Protein AF-A0A8S3Y2M1-F1 (afdb_monomer)

Mean predicted aligned error: 20.88 Å

Solvent-accessible surface area (backbone atoms only — not comparable to full-atom values): 12414 Å² total; per-residue (Å²): 59,67,72,63,57,55,67,73,61,76,77,69,96,79,71,57,69,69,57,52,54,49,51,52,51,50,50,48,56,50,46,67,75,54,52,63,40,77,78,38,65,68,56,39,49,53,36,64,72,34,82,91,35,64,63,46,62,40,96,43,74,65,60,37,53,51,53,52,50,54,51,49,50,65,44,49,78,73,51,53,72,66,58,52,36,52,54,28,49,76,70,73,43,83,71,76,74,56,70,67,56,49,37,54,50,57,43,50,54,53,52,54,54,49,66,72,71,50,88,68,71,83,71,72,73,71,70,87,69,74,60,75,89,74,64,69,62,89,61,73,81,54,82,71,76,85,84,46,73,66,59,54,49,54,50,30,68,74,68,76,49,60,74,77,50,51,58,53,55,62,74,63,59,36,72,74,45,74,49,74,50,78,57,98,93,45,77,47,78,52,70,46,66,68,82,79,82,86,124

InterPro domains:
  IPR003034 SAP domain [PF02037] (78-105)
  IPR003034 SAP domain [PS50800] (76-110)
  IPR003034 SAP domain [SM00513] (76-110)

pLDDT: mean 71.34, std 11.84, range [40.84, 91.38]

Radius of gyration: 30.58 Å; Cα contacts (8 Å, |Δi|>4): 106; chains: 1; bounding box: 77×57×64 Å

Secondary structure (DSSP, 8-state):
-HHHHHHHHTT-TT--HHHHHHHHHHHHHHHHHTTTGGGSHHHHHHHHHSTTTTTTTSSSHHHHHHHHHHHHHHHHHHS-HHHHHHHHHHTT----S-HHHHHHHHHHHHHHHHHHH-----------PPPGGG---TTTT-------HHHHHHHHHHHT--HHHHHHHHHTT-EEEEEEEEETTEEEEEEEEPPP---

Sequence (199 aa):
MVKHVNKHINEDTGLPAQIVLLLDTLKQQCSDRFQNIESNPLYAEATILDPRFKGFAFHSQEIFNIAVTTLRQWMYCTWKLKELKDDLKKRGAKITGKKADLVERSESYVLCLYNQQSPLASQSQAIDVPAVELYQDVNSSTILPKITKKHIQSYFDRFNRNISDAVKLYESRYLLILRSTTFAQETYLKGRFSPVNKG

Structure (mmCIF, N/CA/C/O backbone):
data_AF-A0A8S3Y2M1-F1
#
_entry.id   AF-A0A8S3Y2M1-F1
#
loop_
_atom_site.group_PDB
_atom_site.id
_atom_site.type_symbol
_atom_site.label_atom_id
_atom_site.label_alt_id
_atom_site.label_comp_id
_atom_site.label_asym_id
_atom_site.label_entity_id
_atom_site.label_seq_id
_atom_site.pdbx_PDB_ins_code
_atom_site.Cartn_x
_atom_site.Cartn_y
_atom_site.Cartn_z
_atom_site.occupancy
_atom_site.B_iso_or_equiv
_atom_site.auth_seq_id
_atom_site.auth_comp_id
_atom_site.auth_asym_id
_atom_site.auth_atom_id
_atom_site.pdbx_PDB_model_num
ATOM 1 N N . MET A 1 1 ? 16.196 -9.229 -17.091 1.00 53.03 1 MET A N 1
ATOM 2 C CA . MET A 1 1 ? 16.499 -10.462 -17.863 1.00 53.03 1 MET A CA 1
ATOM 3 C C . MET A 1 1 ? 17.598 -10.194 -18.891 1.00 53.03 1 MET A C 1
ATOM 5 O O . MET A 1 1 ? 18.596 -10.904 -18.925 1.00 53.03 1 MET A O 1
ATOM 9 N N . VAL A 1 2 ? 17.488 -9.079 -19.620 1.00 52.47 2 VAL A N 1
ATOM 10 C CA . VAL A 1 2 ? 18.464 -8.567 -20.602 1.00 52.47 2 VAL A CA 1
ATOM 11 C C . VAL A 1 2 ? 19.912 -8.479 -20.077 1.00 52.47 2 VAL A C 1
ATOM 13 O O . VAL A 1 2 ? 20.833 -8.907 -20.764 1.00 52.47 2 VAL A O 1
ATOM 16 N N . LYS A 1 3 ? 20.138 -8.019 -18.833 1.00 56.78 3 LYS A N 1
ATOM 17 C CA . LYS A 1 3 ? 21.490 -7.958 -18.226 1.00 56.78 3 LYS A CA 1
ATOM 18 C C . LYS A 1 3 ? 22.191 -9.321 -18.130 1.00 56.78 3 LYS A C 1
ATOM 20 O O . LYS A 1 3 ? 23.394 -9.393 -18.344 1.00 56.78 3 LYS A O 1
ATOM 25 N N . HIS A 1 4 ? 21.454 -10.385 -17.805 1.00 55.94 4 HIS A N 1
ATOM 26 C CA . HIS A 1 4 ? 22.025 -11.733 -17.693 1.00 55.94 4 HIS A CA 1
ATOM 27 C C . HIS A 1 4 ? 22.208 -12.389 -19.064 1.00 55.94 4 HIS A C 1
ATOM 29 O O . HIS A 1 4 ? 23.210 -13.058 -19.283 1.00 55.94 4 HIS A O 1
ATOM 35 N N . VAL A 1 5 ? 21.293 -12.131 -20.002 1.00 57.69 5 VAL A N 1
ATOM 36 C CA . VAL A 1 5 ? 21.407 -12.587 -21.396 1.00 57.69 5 VAL A CA 1
ATOM 37 C C . VAL A 1 5 ? 22.656 -11.998 -22.061 1.00 57.69 5 VAL A C 1
ATOM 39 O O . VAL A 1 5 ? 23.442 -12.727 -22.652 1.00 57.69 5 VAL A O 1
ATOM 42 N N . ASN A 1 6 ? 22.914 -10.701 -21.882 1.00 59.50 6 ASN A N 1
ATOM 43 C CA . ASN A 1 6 ? 24.092 -10.053 -22.464 1.00 59.50 6 ASN A CA 1
ATOM 44 C C . ASN A 1 6 ? 25.417 -10.492 -21.819 1.00 59.50 6 ASN A C 1
ATOM 46 O O . ASN A 1 6 ? 26.450 -10.453 -22.479 1.00 59.50 6 ASN A O 1
ATOM 50 N N . LYS A 1 7 ? 25.401 -10.942 -20.556 1.00 62.31 7 LYS A N 1
ATOM 51 C CA . LYS A 1 7 ? 26.604 -11.421 -19.857 1.00 62.31 7 LYS A CA 1
ATOM 52 C C . LYS A 1 7 ? 27.178 -12.703 -20.475 1.00 62.31 7 LYS A C 1
ATOM 54 O O . LYS A 1 7 ? 28.387 -12.862 -20.470 1.00 62.31 7 LYS A O 1
ATOM 59 N N . HIS A 1 8 ? 26.330 -13.582 -21.011 1.00 55.28 8 HIS A N 1
ATOM 60 C CA . HIS A 1 8 ? 26.737 -14.895 -21.534 1.00 55.28 8 HIS A CA 1
ATOM 61 C C . HIS A 1 8 ? 26.891 -14.958 -23.061 1.00 55.28 8 HIS A C 1
ATOM 63 O O . HIS A 1 8 ? 27.283 -15.994 -23.580 1.00 55.28 8 HIS A O 1
ATOM 69 N N . ILE A 1 9 ? 26.566 -13.887 -23.792 1.00 56.97 9 ILE A N 1
ATOM 70 C CA . ILE A 1 9 ? 26.613 -13.875 -25.268 1.00 56.97 9 ILE A CA 1
ATOM 71 C C . ILE A 1 9 ? 27.862 -13.154 -25.801 1.00 56.97 9 ILE A C 1
ATOM 73 O O . ILE A 1 9 ? 28.267 -13.375 -26.936 1.00 56.97 9 ILE A 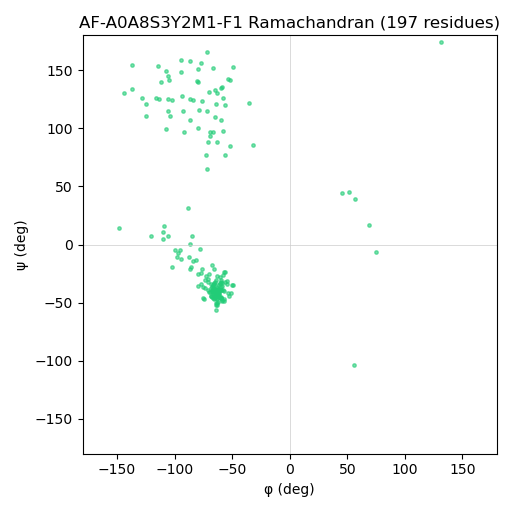O 1
ATOM 77 N N . ASN A 1 10 ? 28.509 -12.317 -24.988 1.00 56.03 10 ASN A N 1
ATOM 78 C CA . ASN A 1 10 ? 29.652 -11.509 -25.423 1.00 56.03 10 ASN A CA 1
ATOM 79 C C . ASN A 1 10 ? 31.008 -12.244 -25.355 1.00 56.03 10 ASN A C 1
ATOM 81 O O . ASN A 1 10 ? 32.039 -11.605 -25.543 1.00 56.03 10 ASN A O 1
ATOM 85 N N . GLU A 1 11 ? 31.025 -13.551 -25.073 1.00 57.25 11 GLU A N 1
ATOM 86 C CA . GLU A 1 11 ? 32.262 -14.337 -24.924 1.00 57.25 11 GLU A CA 1
ATOM 87 C C . GLU A 1 11 ? 32.710 -15.057 -26.218 1.00 57.25 11 GLU A C 1
ATOM 89 O O . GLU A 1 11 ? 33.866 -15.461 -26.297 1.00 57.25 11 GLU A O 1
ATOM 94 N N . ASP A 1 12 ? 31.878 -15.144 -27.268 1.00 57.34 12 ASP A N 1
ATOM 95 C CA . ASP A 1 12 ? 32.191 -15.936 -28.473 1.00 57.34 12 ASP A CA 1
ATOM 96 C C . ASP A 1 12 ? 32.546 -15.085 -29.708 1.00 57.34 12 ASP A C 1
ATOM 98 O O . ASP A 1 12 ? 31.688 -14.621 -30.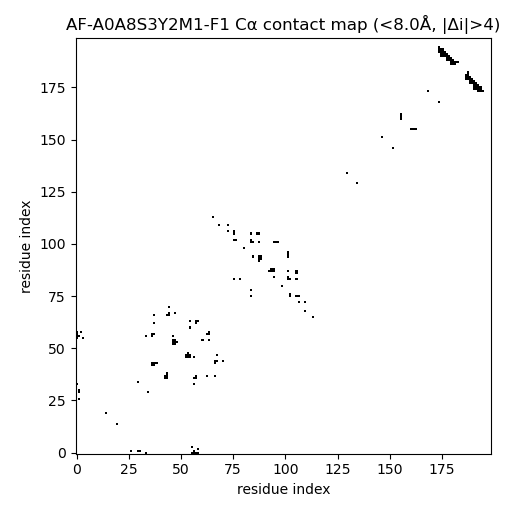462 1.00 57.34 12 ASP A O 1
ATOM 102 N N . THR A 1 13 ? 33.844 -14.937 -29.977 1.00 60.78 13 THR A N 1
ATOM 103 C CA . THR A 1 13 ? 34.416 -14.221 -31.137 1.00 60.78 13 THR A CA 1
ATOM 104 C C . THR A 1 13 ? 34.601 -15.092 -32.395 1.00 60.78 13 THR A C 1
ATOM 106 O O . THR A 1 13 ? 35.496 -14.839 -33.199 1.00 60.78 13 THR A O 1
ATOM 109 N N . GLY A 1 14 ? 33.749 -16.104 -32.618 1.00 69.56 14 GLY A N 1
ATOM 110 C CA . GLY A 1 14 ? 33.901 -17.045 -33.747 1.00 69.56 14 GLY A CA 1
ATOM 111 C C . GLY A 1 14 ? 32.615 -17.622 -34.351 1.00 69.56 14 GLY A C 1
ATOM 112 O O . GLY A 1 14 ? 32.678 -18.610 -35.081 1.00 69.56 14 GLY A O 1
ATOM 113 N N . LEU A 1 15 ? 31.445 -17.055 -34.046 1.00 73.81 15 LEU A N 1
ATOM 114 C CA . LEU A 1 15 ? 30.161 -17.622 -34.473 1.00 73.81 15 LEU A CA 1
ATOM 115 C C . LEU A 1 15 ? 29.822 -17.295 -35.946 1.00 73.81 15 LEU A C 1
ATOM 117 O O . LEU A 1 15 ? 30.005 -16.159 -36.387 1.00 73.81 15 LEU A O 1
ATOM 121 N N . PRO A 1 16 ? 29.268 -18.257 -36.711 1.00 84.12 16 PRO A N 1
ATOM 122 C CA . PRO A 1 16 ? 28.740 -18.029 -38.057 1.00 84.12 16 PRO A CA 1
ATOM 123 C C . PRO A 1 16 ? 27.720 -16.883 -38.119 1.00 84.12 16 PRO A C 1
ATOM 125 O O . PRO A 1 16 ? 26.856 -16.763 -37.248 1.00 84.12 16 PRO A O 1
ATOM 128 N N . ALA A 1 17 ? 27.747 -16.094 -39.199 1.00 78.88 17 ALA A N 1
ATOM 129 C CA . ALA A 1 17 ? 26.905 -14.901 -39.367 1.00 78.88 17 ALA A CA 1
ATOM 130 C C . ALA A 1 17 ? 25.396 -15.167 -39.194 1.00 78.88 17 ALA A C 1
ATOM 132 O O . ALA A 1 17 ? 24.673 -14.333 -38.655 1.00 78.88 17 ALA A O 1
ATOM 133 N N . GLN A 1 18 ? 24.915 -16.346 -39.599 1.00 82.81 18 GLN A N 1
ATOM 134 C CA . GLN A 1 18 ? 23.511 -16.737 -39.426 1.00 82.81 18 GLN A CA 1
ATOM 135 C C . GLN A 1 18 ? 23.131 -16.920 -37.950 1.00 82.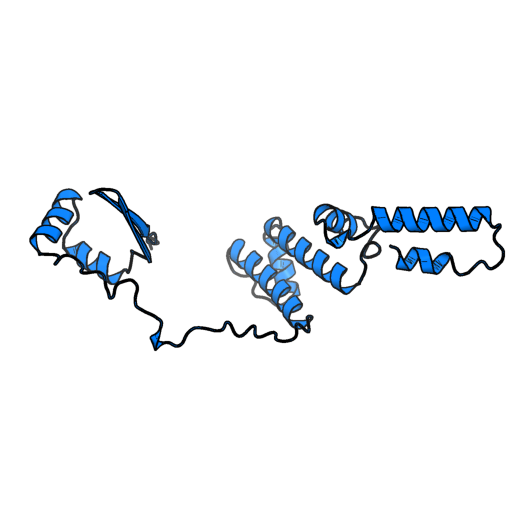81 18 GLN A C 1
ATOM 137 O O . GLN A 1 18 ? 22.015 -16.591 -37.559 1.00 82.81 18 GLN A O 1
ATOM 142 N N . ILE A 1 19 ? 24.057 -17.417 -37.125 1.00 80.00 19 ILE A N 1
ATOM 143 C CA . ILE A 1 19 ? 23.834 -17.606 -35.688 1.00 80.00 19 ILE A CA 1
ATOM 144 C C . ILE A 1 19 ? 23.857 -16.256 -34.973 1.00 80.00 19 ILE A C 1
ATOM 146 O O . ILE A 1 19 ? 23.025 -16.022 -34.102 1.00 80.00 19 ILE A O 1
ATOM 150 N N . VAL A 1 20 ? 24.732 -15.337 -35.387 1.00 80.38 20 VAL A N 1
ATOM 151 C CA . VAL A 1 20 ? 24.730 -13.955 -34.877 1.00 80.38 20 VAL A CA 1
ATOM 152 C C . VAL A 1 20 ? 23.390 -13.275 -35.172 1.00 80.38 20 VAL A C 1
ATOM 154 O O . VAL A 1 20 ? 22.765 -12.724 -34.269 1.00 80.38 20 VAL A O 1
ATOM 157 N N . LEU A 1 21 ? 22.888 -13.406 -36.403 1.00 85.81 21 LEU A N 1
ATOM 158 C CA . LEU A 1 21 ? 21.611 -12.820 -36.814 1.00 85.81 21 LEU A CA 1
ATOM 159 C C . LEU A 1 21 ? 20.414 -13.433 -36.062 1.00 85.81 21 LEU A C 1
ATOM 161 O O . LEU A 1 21 ? 19.484 -12.724 -35.668 1.00 85.81 21 LEU A O 1
ATOM 165 N N . LEU A 1 22 ? 20.452 -14.746 -35.812 1.00 84.88 22 LEU A N 1
ATOM 166 C CA . LEU A 1 22 ? 19.470 -15.440 -34.978 1.00 84.88 22 LEU A CA 1
ATOM 167 C C . LEU A 1 22 ? 19.505 -14.932 -33.530 1.00 84.88 22 LEU A C 1
ATOM 169 O O . LEU A 1 22 ? 18.454 -14.648 -32.958 1.00 84.88 22 LEU A O 1
ATOM 173 N N . LEU A 1 23 ? 20.697 -14.796 -32.944 1.00 82.94 23 LEU A N 1
ATOM 174 C CA . LEU A 1 23 ? 20.874 -14.293 -31.581 1.00 82.94 23 LEU A CA 1
ATOM 175 C C . LEU A 1 23 ? 20.362 -12.860 -31.442 1.00 82.94 23 LEU A C 1
ATOM 177 O O . LEU A 1 23 ? 19.686 -12.556 -30.461 1.00 82.94 23 LEU A O 1
ATOM 181 N N . ASP A 1 24 ? 20.621 -11.999 -32.421 1.00 83.88 24 ASP A N 1
ATOM 182 C CA . ASP A 1 24 ? 20.130 -10.621 -32.406 1.00 83.88 24 ASP A CA 1
ATOM 183 C C . ASP A 1 24 ? 18.606 -10.553 -32.542 1.00 83.88 24 ASP A C 1
ATOM 185 O O . ASP A 1 24 ? 17.950 -9.819 -31.798 1.00 83.88 24 ASP A O 1
ATOM 189 N N . THR A 1 25 ? 18.020 -11.398 -33.394 1.00 87.50 25 THR A N 1
ATOM 190 C CA . THR A 1 25 ? 16.558 -11.519 -33.512 1.00 87.50 25 THR A CA 1
ATOM 191 C C . THR A 1 25 ? 15.935 -11.982 -32.193 1.00 87.50 25 THR A C 1
ATOM 193 O O . THR A 1 25 ? 14.947 -11.412 -31.729 1.00 87.50 25 THR A O 1
ATOM 196 N N . LEU A 1 26 ? 16.531 -12.981 -31.537 1.00 83.50 26 LEU A N 1
ATOM 197 C CA . LEU A 1 26 ? 16.059 -13.485 -30.247 1.00 83.50 26 LEU A CA 1
ATOM 198 C C . LEU A 1 26 ? 16.229 -12.457 -29.123 1.00 83.50 26 LEU A C 1
ATOM 200 O O . LEU A 1 26 ? 15.355 -12.354 -28.262 1.00 83.50 26 LEU A O 1
ATOM 204 N N . LYS A 1 27 ? 17.313 -11.671 -29.132 1.00 79.06 27 LYS A N 1
ATOM 205 C CA . LYS A 1 27 ? 17.517 -10.563 -28.186 1.00 79.06 27 LYS A CA 1
ATOM 206 C C . LYS A 1 27 ? 16.440 -9.500 -28.343 1.00 79.06 27 LYS A C 1
ATOM 208 O O . LYS A 1 27 ? 15.911 -9.049 -27.325 1.00 79.06 27 LYS A O 1
ATOM 213 N N . GLN A 1 28 ? 16.106 -9.120 -29.577 1.00 82.81 28 GLN A N 1
ATOM 214 C CA . GLN A 1 28 ? 15.017 -8.178 -29.826 1.00 82.81 28 GLN A CA 1
ATOM 215 C C . GLN A 1 28 ? 13.681 -8.746 -29.356 1.00 82.81 28 GLN A C 1
ATOM 217 O O . GLN A 1 28 ? 13.043 -8.139 -28.506 1.00 82.81 28 GLN A O 1
ATOM 222 N N . GLN A 1 29 ? 13.319 -9.963 -29.768 1.00 84.44 29 GLN A N 1
ATOM 223 C CA . GLN A 1 29 ? 12.056 -10.580 -29.351 1.00 84.44 29 GLN A CA 1
ATOM 224 C C . GLN A 1 29 ? 11.941 -10.745 -27.829 1.00 84.44 29 GLN A C 1
ATOM 226 O O . GLN A 1 29 ? 10.873 -10.523 -27.259 1.00 84.44 29 GLN A O 1
ATOM 231 N N . CYS A 1 30 ? 13.030 -11.114 -27.148 1.00 75.69 30 CYS A N 1
ATOM 232 C CA . CYS A 1 30 ? 13.059 -11.148 -25.687 1.00 75.69 30 CYS A CA 1
ATOM 233 C C . CYS A 1 30 ? 12.907 -9.750 -25.084 1.00 75.69 30 CYS A C 1
ATOM 235 O O . CYS A 1 30 ? 12.207 -9.598 -24.088 1.00 75.69 30 CYS A O 1
ATOM 237 N N . SER A 1 31 ? 13.556 -8.738 -25.658 1.00 75.69 31 SER A N 1
ATOM 238 C CA . SER A 1 31 ? 13.495 -7.374 -25.130 1.00 75.69 31 SER A CA 1
ATOM 239 C C . SER A 1 31 ? 12.113 -6.765 -25.314 1.00 75.69 31 SER A C 1
ATOM 241 O O . SER A 1 31 ? 11.614 -6.179 -24.366 1.00 75.69 31 SER A O 1
ATOM 243 N N . ASP A 1 32 ? 11.470 -6.980 -26.461 1.00 79.75 32 ASP A N 1
ATOM 244 C CA . ASP A 1 32 ? 10.126 -6.478 -26.756 1.00 79.75 32 ASP A CA 1
ATOM 245 C C . ASP A 1 32 ? 9.071 -7.166 -25.884 1.00 79.75 32 ASP A C 1
ATOM 247 O O . ASP A 1 32 ? 8.199 -6.526 -25.301 1.00 79.75 32 ASP A O 1
ATOM 251 N N . ARG A 1 33 ? 9.160 -8.496 -25.746 1.00 74.00 33 ARG A N 1
ATOM 252 C CA . ARG A 1 33 ? 8.162 -9.286 -25.010 1.00 74.00 33 ARG A CA 1
ATOM 253 C C . ARG A 1 33 ? 8.260 -9.116 -23.496 1.00 74.00 33 ARG A C 1
ATOM 255 O O . ARG A 1 33 ? 7.253 -9.237 -22.803 1.00 74.00 33 ARG A O 1
ATOM 262 N N . PHE A 1 34 ? 9.463 -8.871 -22.988 1.00 70.81 34 PHE A N 1
ATOM 263 C CA . PHE A 1 34 ? 9.735 -8.683 -21.563 1.00 70.81 34 PHE A CA 1
ATOM 264 C C . PHE A 1 34 ? 10.085 -7.230 -21.220 1.00 70.81 34 PHE A C 1
ATOM 266 O O . PHE A 1 34 ? 10.601 -6.958 -20.131 1.00 70.81 34 PHE A O 1
ATOM 273 N N . GLN A 1 35 ? 9.794 -6.291 -22.123 1.00 71.62 35 GLN A N 1
ATOM 274 C CA . GLN A 1 35 ? 9.938 -4.874 -21.840 1.00 71.62 35 GLN A CA 1
ATOM 275 C C . GLN A 1 35 ? 8.944 -4.494 -20.747 1.00 71.62 35 GLN A C 1
ATOM 277 O O . GLN A 1 35 ? 7.765 -4.837 -20.817 1.00 71.62 35 GLN A O 1
ATOM 282 N N . ASN A 1 36 ? 9.413 -3.766 -19.736 1.00 72.56 36 ASN A N 1
ATOM 283 C CA . ASN A 1 36 ? 8.545 -3.178 -18.716 1.00 72.56 36 ASN A CA 1
ATOM 284 C C . ASN A 1 36 ? 7.652 -4.192 -17.967 1.00 72.56 36 ASN A C 1
ATOM 286 O O . ASN A 1 36 ? 6.513 -3.875 -17.628 1.00 72.56 36 ASN A O 1
ATOM 290 N N . ILE A 1 37 ? 8.166 -5.389 -17.643 1.00 74.19 37 ILE A N 1
ATOM 291 C CA . ILE A 1 37 ? 7.472 -6.348 -16.748 1.00 74.19 37 ILE A CA 1
ATOM 292 C C . ILE A 1 37 ? 7.003 -5.661 -15.454 1.00 74.19 37 ILE A C 1
ATOM 294 O O . ILE A 1 37 ? 5.936 -5.963 -14.934 1.00 74.19 37 ILE A O 1
ATOM 298 N N . GLU A 1 38 ? 7.790 -4.701 -14.976 1.00 72.94 38 GLU A N 1
ATOM 299 C CA . GLU A 1 38 ? 7.538 -3.884 -13.787 1.00 72.94 38 GLU A CA 1
ATOM 300 C C . GLU A 1 38 ? 6.282 -3.009 -13.902 1.00 72.94 38 GLU A C 1
ATOM 302 O O . GLU A 1 38 ? 5.662 -2.695 -12.891 1.00 72.94 38 GLU A O 1
ATOM 307 N N . SER A 1 39 ? 5.880 -2.629 -15.119 1.00 77.44 39 SER A N 1
ATOM 308 C CA . SER A 1 39 ? 4.677 -1.827 -15.355 1.00 77.44 39 SER A CA 1
ATOM 309 C C . SER A 1 39 ? 3.391 -2.640 -15.234 1.00 77.44 39 SER A C 1
ATOM 311 O O . SER A 1 39 ? 2.327 -2.059 -15.026 1.00 77.44 39 SER A O 1
ATOM 313 N N . ASN A 1 40 ? 3.46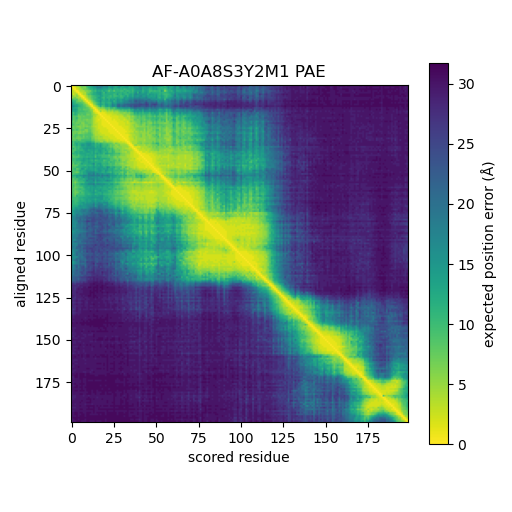4 -3.968 -15.364 1.00 80.69 40 ASN A N 1
ATOM 314 C CA . ASN A 1 40 ? 2.309 -4.836 -15.191 1.00 80.69 40 ASN A CA 1
ATOM 315 C C . ASN A 1 40 ? 2.379 -5.543 -13.825 1.00 80.69 40 ASN A C 1
ATOM 317 O O . ASN A 1 40 ? 3.203 -6.446 -13.649 1.00 80.69 40 ASN A O 1
ATOM 321 N N . PRO A 1 41 ? 1.490 -5.197 -12.876 1.00 74.19 41 PRO A N 1
ATOM 322 C CA . PRO A 1 41 ? 1.542 -5.736 -11.521 1.00 74.19 41 PRO A CA 1
ATOM 323 C C . PRO A 1 41 ? 1.420 -7.265 -11.484 1.00 74.19 41 PRO A C 1
ATOM 325 O O . PRO A 1 41 ? 2.143 -7.903 -10.730 1.00 74.19 41 PRO A O 1
ATOM 328 N N . LEU A 1 42 ? 0.612 -7.879 -12.358 1.00 75.81 42 LEU A N 1
ATOM 329 C CA . LEU A 1 42 ? 0.449 -9.338 -12.393 1.00 75.81 42 LEU A CA 1
ATOM 330 C C . LEU A 1 42 ? 1.731 -10.058 -12.827 1.00 75.81 42 LEU A C 1
ATOM 332 O O . LEU A 1 42 ? 2.103 -11.076 -12.243 1.00 75.81 42 LEU A O 1
ATOM 336 N N . TYR A 1 43 ? 2.426 -9.538 -13.843 1.00 76.31 43 TYR A N 1
ATOM 337 C CA . TYR A 1 43 ? 3.687 -10.132 -14.290 1.00 76.31 43 TYR A CA 1
ATOM 338 C C . TYR A 1 43 ? 4.810 -9.894 -13.278 1.00 76.31 43 TYR A C 1
ATOM 340 O O . TYR A 1 43 ? 5.591 -10.812 -13.016 1.00 76.31 43 TYR A O 1
ATOM 348 N N . ALA A 1 44 ? 4.873 -8.707 -12.671 1.00 77.12 44 ALA A N 1
ATOM 349 C CA . ALA A 1 44 ? 5.820 -8.410 -11.600 1.00 77.12 44 ALA A CA 1
ATOM 350 C C . ALA A 1 44 ? 5.619 -9.350 -10.398 1.00 77.12 44 ALA A C 1
ATOM 352 O O . ALA A 1 44 ? 6.582 -9.953 -9.921 1.00 77.12 44 ALA A O 1
ATOM 353 N N . GLU A 1 45 ? 4.373 -9.553 -9.964 1.00 74.12 45 GLU A N 1
ATOM 354 C CA . GLU A 1 45 ? 4.021 -10.462 -8.870 1.00 74.12 45 GLU A CA 1
ATOM 355 C C . GLU A 1 45 ? 4.373 -11.917 -9.184 1.00 74.12 45 GLU A C 1
ATOM 357 O O . GLU A 1 45 ? 5.063 -12.568 -8.398 1.00 74.12 45 GLU A O 1
ATOM 362 N N . ALA A 1 46 ? 3.969 -12.420 -10.355 1.00 76.56 46 ALA A N 1
ATOM 363 C CA . ALA A 1 46 ? 4.283 -13.782 -10.782 1.00 76.56 46 ALA A CA 1
ATOM 364 C C . ALA A 1 46 ? 5.801 -14.032 -10.828 1.00 76.56 46 ALA A C 1
ATOM 366 O O . ALA A 1 46 ? 6.276 -15.085 -10.406 1.00 76.56 46 ALA A O 1
ATOM 367 N N . THR A 1 47 ? 6.571 -13.037 -11.275 1.00 79.94 47 THR A N 1
ATOM 368 C CA . THR A 1 47 ? 8.038 -13.106 -11.324 1.00 79.94 47 THR A CA 1
ATOM 369 C C . THR A 1 47 ? 8.663 -13.149 -9.928 1.00 79.94 47 THR A C 1
ATOM 371 O O . THR A 1 47 ? 9.630 -13.875 -9.706 1.00 79.94 47 THR A O 1
ATOM 374 N N . ILE A 1 48 ? 8.140 -12.370 -8.976 1.00 79.38 48 ILE A N 1
ATOM 375 C CA . ILE A 1 48 ? 8.638 -12.346 -7.591 1.00 79.38 48 ILE A CA 1
ATOM 376 C C . ILE A 1 48 ? 8.363 -13.678 -6.886 1.00 79.38 48 ILE A C 1
ATOM 378 O O . ILE A 1 48 ? 9.188 -14.140 -6.093 1.00 79.38 48 ILE A O 1
ATOM 382 N N . LEU A 1 49 ? 7.204 -14.278 -7.160 1.00 73.94 49 LEU A N 1
ATOM 383 C CA . LEU A 1 49 ? 6.752 -15.514 -6.527 1.00 73.94 49 LEU A CA 1
ATOM 384 C C . LEU A 1 49 ? 7.398 -16.769 -7.127 1.00 73.94 49 LEU A C 1
ATOM 386 O O . LEU A 1 49 ? 7.516 -17.771 -6.423 1.00 73.94 49 LEU A O 1
ATOM 390 N N . ASP A 1 50 ? 7.846 -16.727 -8.385 1.00 75.12 50 ASP A N 1
ATOM 391 C CA . ASP A 1 50 ? 8.551 -17.844 -9.015 1.00 75.12 50 ASP A CA 1
ATOM 392 C C . ASP A 1 50 ? 10.029 -17.896 -8.557 1.00 75.12 50 ASP A C 1
ATOM 394 O O . ASP A 1 50 ? 10.823 -17.003 -8.883 1.00 75.12 50 ASP A O 1
ATOM 398 N N . PRO A 1 51 ? 10.460 -18.960 -7.843 1.00 72.94 51 PRO A N 1
ATOM 399 C CA . PRO A 1 51 ? 11.830 -19.090 -7.344 1.00 72.94 51 PRO A CA 1
ATOM 400 C C . PRO A 1 51 ? 12.907 -19.021 -8.432 1.00 72.94 51 PRO A C 1
ATOM 402 O O . PRO A 1 51 ? 14.051 -18.686 -8.122 1.00 72.94 51 PRO A O 1
ATOM 405 N N . ARG A 1 52 ? 12.555 -19.330 -9.688 1.00 67.56 52 ARG A N 1
ATOM 406 C CA . ARG A 1 52 ? 13.474 -19.355 -10.836 1.00 67.56 52 ARG A CA 1
ATOM 407 C C . ARG A 1 52 ? 13.800 -17.960 -11.363 1.00 67.56 52 ARG A C 1
ATOM 409 O O . ARG A 1 52 ? 14.854 -17.777 -11.962 1.00 67.56 52 ARG A O 1
ATOM 416 N N . PHE A 1 53 ? 12.933 -16.975 -11.129 1.00 67.00 53 PHE A N 1
ATOM 417 C CA . PHE A 1 53 ? 13.061 -15.629 -11.699 1.00 67.00 53 PHE A CA 1
ATOM 418 C C . PHE A 1 53 ? 13.414 -14.545 -10.676 1.00 67.00 53 PHE A C 1
ATOM 420 O O . PHE A 1 53 ? 13.520 -13.381 -11.059 1.00 67.00 53 PHE A O 1
ATOM 427 N N . LYS A 1 54 ? 13.659 -14.927 -9.413 1.00 63.06 54 LYS A N 1
ATOM 428 C CA . LYS A 1 54 ? 14.037 -14.103 -8.244 1.00 63.06 54 LYS A CA 1
ATOM 429 C C . LYS A 1 54 ? 14.889 -12.859 -8.576 1.00 63.06 54 LYS A C 1
ATOM 431 O O . LYS A 1 54 ? 16.113 -12.886 -8.524 1.00 63.06 54 LYS A O 1
ATOM 436 N N . GLY A 1 55 ? 14.232 -11.752 -8.922 1.00 63.59 55 GLY A N 1
ATOM 437 C CA . GLY A 1 55 ? 14.877 -10.478 -9.273 1.00 63.59 55 GLY A CA 1
ATOM 438 C C . GLY A 1 55 ? 15.530 -10.419 -10.659 1.00 63.59 55 GLY A C 1
ATOM 439 O O . GLY A 1 55 ? 15.924 -9.344 -11.099 1.00 63.59 55 GLY A O 1
ATOM 440 N N . PHE A 1 56 ? 15.592 -11.527 -11.402 1.00 68.25 56 PHE A N 1
ATOM 441 C CA . PHE A 1 56 ? 16.228 -11.577 -12.718 1.00 68.25 56 PHE A CA 1
ATOM 442 C C . PHE A 1 56 ? 15.430 -10.870 -13.803 1.00 68.25 56 PHE A C 1
ATOM 444 O O . PHE A 1 56 ? 16.032 -10.434 -14.783 1.00 68.25 56 PHE A O 1
ATOM 451 N N . ALA A 1 57 ? 14.105 -10.763 -13.682 1.00 69.94 57 ALA A N 1
ATOM 452 C CA . ALA A 1 57 ? 13.288 -10.114 -14.709 1.00 69.94 57 ALA A CA 1
ATOM 453 C C . ALA A 1 57 ? 13.220 -8.583 -14.572 1.00 69.94 57 ALA A C 1
ATOM 455 O O . ALA A 1 57 ? 12.883 -7.917 -15.543 1.00 69.94 57 ALA A O 1
ATOM 456 N N . PHE A 1 58 ? 13.629 -8.038 -13.426 1.00 75.62 58 PHE A N 1
ATOM 457 C CA . PHE A 1 58 ? 13.628 -6.605 -13.138 1.00 75.62 58 PHE A CA 1
ATOM 458 C C . PHE A 1 58 ? 14.837 -5.900 -13.784 1.00 75.62 58 PHE A C 1
ATOM 460 O O . PHE A 1 58 ? 15.891 -6.508 -14.011 1.00 75.62 58 PHE A O 1
ATOM 467 N N . HIS A 1 59 ? 14.686 -4.618 -14.120 1.00 74.50 59 HIS A N 1
ATOM 468 C CA . HIS A 1 59 ? 15.724 -3.786 -14.740 1.00 74.50 59 HIS A CA 1
ATOM 469 C C . HIS A 1 59 ? 16.767 -3.324 -13.717 1.00 74.50 59 HIS A C 1
ATOM 471 O O . HIS A 1 59 ? 17.968 -3.229 -14.024 1.00 74.50 59 HIS A O 1
ATOM 477 N N . SER A 1 60 ? 16.319 -3.081 -12.484 1.00 78.25 60 SER A N 1
ATOM 478 C CA . SER A 1 60 ? 17.166 -2.709 -11.358 1.00 78.25 60 SER A CA 1
ATOM 479 C C . SER A 1 60 ? 16.773 -3.453 -10.082 1.00 78.25 60 SER A C 1
ATOM 481 O O . SER A 1 60 ? 15.632 -3.876 -9.889 1.00 78.25 60 SER A O 1
ATOM 483 N N . GLN A 1 61 ? 17.753 -3.595 -9.189 1.00 78.44 61 GLN A N 1
ATOM 484 C CA . GLN A 1 61 ? 17.530 -4.170 -7.866 1.00 78.44 61 GLN A CA 1
ATOM 485 C C . GLN A 1 61 ? 16.589 -3.295 -7.023 1.00 78.44 61 GLN A C 1
ATOM 487 O O . GLN A 1 61 ? 15.839 -3.806 -6.196 1.00 78.44 61 GLN A O 1
ATOM 492 N N . GLU A 1 62 ? 16.608 -1.983 -7.254 1.00 78.62 62 GLU A N 1
ATOM 493 C CA . GLU A 1 62 ? 15.727 -1.021 -6.594 1.00 78.62 62 GLU A CA 1
ATOM 494 C C . GLU A 1 62 ? 14.265 -1.281 -6.961 1.00 78.62 62 GLU A C 1
ATOM 496 O O . GLU A 1 62 ? 13.447 -1.468 -6.066 1.00 78.62 62 GLU A O 1
ATOM 501 N N . ILE A 1 63 ? 13.939 -1.404 -8.254 1.00 76.31 63 ILE A N 1
ATOM 502 C CA . ILE A 1 63 ? 12.555 -1.631 -8.697 1.00 76.31 63 ILE A CA 1
ATOM 503 C C . ILE A 1 63 ? 12.047 -3.005 -8.240 1.00 76.31 63 ILE A C 1
ATOM 505 O O . ILE A 1 63 ? 10.891 -3.137 -7.837 1.00 76.31 63 ILE A O 1
ATOM 509 N N . PHE A 1 64 ? 12.922 -4.015 -8.195 1.00 80.88 64 PHE A N 1
ATOM 510 C CA . PHE A 1 64 ? 12.598 -5.301 -7.576 1.00 80.88 64 PHE A CA 1
ATOM 511 C C . PHE A 1 64 ? 12.208 -5.155 -6.101 1.00 80.88 64 PHE A C 1
ATOM 513 O O . PHE A 1 64 ? 11.185 -5.694 -5.679 1.00 80.88 64 PHE A O 1
ATOM 520 N N . ASN A 1 65 ? 12.988 -4.412 -5.311 1.00 79.94 65 ASN A N 1
ATOM 521 C CA . ASN A 1 65 ? 12.688 -4.207 -3.895 1.00 79.94 65 ASN A CA 1
ATOM 522 C C . ASN A 1 65 ? 11.348 -3.479 -3.702 1.00 79.94 65 ASN A C 1
ATOM 524 O O . ASN A 1 65 ? 10.594 -3.852 -2.806 1.00 79.94 65 ASN A O 1
ATOM 528 N N . ILE A 1 66 ? 11.031 -2.507 -4.565 1.00 77.88 66 ILE A N 1
ATOM 529 C CA . ILE A 1 66 ? 9.747 -1.787 -4.562 1.00 77.88 66 ILE A CA 1
ATOM 530 C C . ILE A 1 66 ? 8.589 -2.738 -4.856 1.00 77.88 66 ILE A C 1
ATOM 532 O O . ILE A 1 66 ? 7.621 -2.803 -4.106 1.00 77.88 66 ILE A O 1
ATOM 536 N N . ALA A 1 67 ? 8.689 -3.533 -5.917 1.00 78.19 67 ALA A N 1
ATOM 537 C CA . ALA A 1 67 ? 7.629 -4.471 -6.262 1.00 78.19 67 ALA A CA 1
ATOM 538 C C . ALA A 1 67 ? 7.422 -5.530 -5.158 1.00 78.19 67 ALA A C 1
ATOM 540 O O . ALA A 1 67 ? 6.289 -5.882 -4.831 1.00 78.19 67 ALA A O 1
ATOM 541 N N . VAL A 1 68 ? 8.501 -5.985 -4.506 1.00 79.75 68 VAL A N 1
ATOM 542 C CA . VAL A 1 68 ? 8.433 -6.898 -3.352 1.00 79.75 68 VAL A CA 1
ATOM 543 C C . VAL A 1 68 ? 7.753 -6.248 -2.144 1.00 79.75 68 VAL A C 1
ATOM 545 O O . VAL A 1 68 ? 6.990 -6.921 -1.445 1.00 79.75 68 VAL A O 1
ATOM 548 N N . THR A 1 69 ? 8.012 -4.971 -1.856 1.00 74.62 69 THR A N 1
ATOM 549 C CA . THR A 1 69 ? 7.360 -4.276 -0.736 1.00 74.62 69 THR A CA 1
ATOM 550 C C . THR A 1 69 ? 5.881 -4.031 -1.007 1.00 74.62 69 THR A C 1
ATOM 552 O O . THR A 1 69 ? 5.072 -4.289 -0.115 1.00 74.62 69 THR A O 1
ATOM 555 N N . THR A 1 70 ? 5.509 -3.641 -2.229 1.00 76.56 70 THR A N 1
ATOM 556 C CA . THR A 1 70 ? 4.104 -3.516 -2.648 1.00 76.56 70 THR A CA 1
ATOM 557 C C . THR A 1 70 ? 3.365 -4.849 -2.521 1.00 76.56 70 THR A C 1
ATOM 559 O O . THR A 1 70 ? 2.296 -4.904 -1.915 1.00 76.56 70 THR A O 1
ATOM 562 N N . LEU A 1 71 ? 3.964 -5.947 -2.993 1.00 76.31 71 LEU A N 1
ATOM 563 C CA . LEU A 1 71 ? 3.389 -7.290 -2.875 1.00 76.31 71 LEU A CA 1
ATOM 564 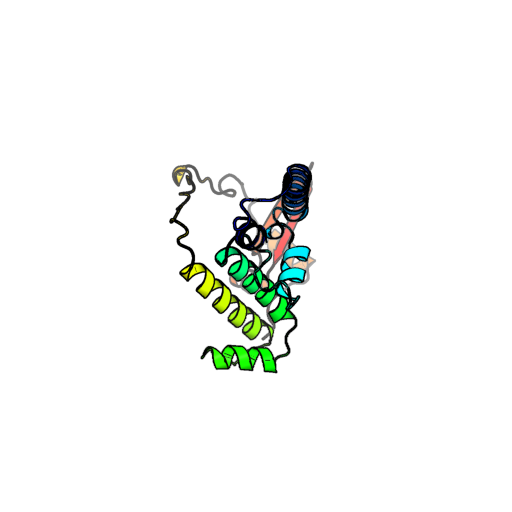C C . LEU A 1 71 ? 3.218 -7.692 -1.401 1.00 76.31 71 LEU A C 1
ATOM 566 O O . LEU A 1 71 ? 2.166 -8.187 -0.995 1.00 76.31 71 LEU A O 1
ATOM 570 N N . ARG A 1 72 ? 4.214 -7.406 -0.552 1.00 73.44 72 ARG A N 1
ATOM 571 C CA . ARG A 1 72 ? 4.107 -7.631 0.900 1.00 73.44 72 ARG A CA 1
ATOM 572 C C . ARG A 1 72 ? 2.973 -6.829 1.533 1.00 73.44 72 ARG A C 1
ATOM 574 O O . ARG A 1 72 ? 2.291 -7.371 2.399 1.00 73.44 72 ARG A O 1
ATOM 581 N N . GLN A 1 73 ? 2.751 -5.589 1.096 1.00 71.25 73 GLN A N 1
ATOM 582 C CA . GLN A 1 73 ? 1.648 -4.754 1.571 1.00 71.25 73 GLN A CA 1
ATOM 583 C C . GLN A 1 73 ? 0.295 -5.431 1.316 1.00 71.25 73 GLN A C 1
ATOM 585 O O . GLN A 1 73 ? -0.485 -5.630 2.245 1.00 71.25 73 GLN A O 1
ATOM 590 N N . TRP A 1 74 ? 0.078 -5.915 0.092 1.00 71.62 74 TRP A N 1
ATOM 591 C CA . TRP A 1 74 ? -1.116 -6.683 -0.270 1.00 71.62 74 TRP A CA 1
ATOM 592 C C . TRP A 1 74 ? -1.246 -7.996 0.520 1.00 71.62 74 TRP A C 1
ATOM 594 O O . TRP A 1 74 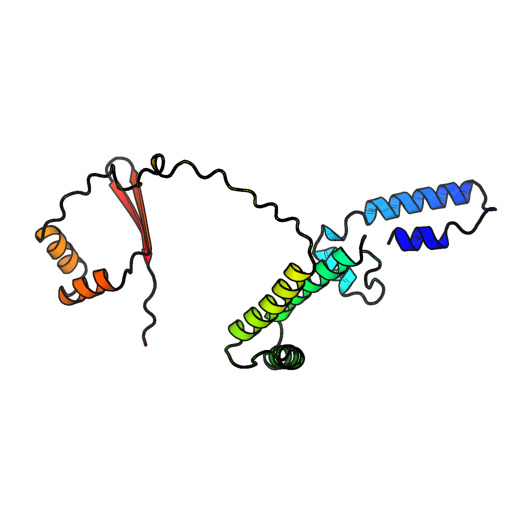? -2.350 -8.385 0.912 1.00 71.62 74 TRP A O 1
ATOM 604 N N . MET A 1 75 ? -0.129 -8.660 0.833 1.00 74.88 75 MET A N 1
ATOM 605 C CA . MET A 1 75 ? -0.140 -9.886 1.636 1.00 74.88 75 MET A CA 1
ATOM 606 C C . MET A 1 75 ? -0.542 -9.662 3.101 1.00 74.88 75 MET A C 1
ATOM 608 O O . MET A 1 75 ? -1.204 -10.539 3.661 1.00 74.88 75 MET A O 1
ATOM 612 N N . TYR A 1 76 ? -0.212 -8.532 3.738 1.00 78.25 76 TYR A N 1
ATOM 613 C CA . TYR A 1 76 ? -0.504 -8.326 5.168 1.00 78.25 76 TYR A CA 1
ATOM 614 C C . TYR A 1 76 ? -1.998 -8.397 5.504 1.00 78.25 76 TYR A C 1
ATOM 616 O O . TYR A 1 76 ? -2.374 -8.925 6.554 1.00 78.25 76 TYR A O 1
ATOM 624 N N . CYS A 1 77 ? -2.865 -7.972 4.586 1.00 75.06 77 CYS A N 1
ATOM 625 C CA . CYS A 1 77 ? -4.315 -8.121 4.722 1.00 75.06 77 CYS A CA 1
ATOM 626 C C . CYS A 1 77 ? -4.756 -9.597 4.822 1.00 75.06 77 CYS A C 1
ATOM 628 O O . CYS A 1 77 ? -5.700 -9.931 5.553 1.00 75.06 77 CYS A O 1
ATOM 630 N N . THR A 1 78 ? -4.044 -10.497 4.136 1.00 80.12 78 THR A N 1
ATOM 631 C CA . THR A 1 78 ? -4.346 -11.939 4.069 1.00 80.12 78 THR A CA 1
ATOM 632 C C . THR A 1 78 ? -3.756 -12.750 5.226 1.00 80.12 78 THR A C 1
ATOM 634 O O . THR A 1 78 ? -4.251 -13.835 5.527 1.00 80.12 78 THR A O 1
ATOM 637 N N . TRP A 1 79 ? -2.754 -12.217 5.929 1.00 84.06 79 TRP A N 1
ATOM 638 C CA . TRP A 1 79 ? -2.072 -12.920 7.017 1.00 84.06 79 TRP A CA 1
ATOM 639 C C . TRP A 1 79 ? -2.967 -13.175 8.232 1.00 84.06 79 TRP A C 1
ATOM 641 O O . TRP A 1 79 ? -3.907 -12.427 8.550 1.00 84.06 79 TRP A O 1
ATOM 651 N N . LYS A 1 80 ? -2.644 -14.248 8.958 1.00 86.88 80 LYS A N 1
ATOM 652 C CA . LYS A 1 80 ? -3.252 -14.568 10.252 1.00 86.88 80 LYS A CA 1
ATOM 653 C C . LYS A 1 80 ? -2.664 -13.675 11.344 1.00 86.88 80 LYS A C 1
ATOM 655 O O . LYS A 1 80 ? -1.529 -13.213 11.277 1.00 86.88 80 LYS A O 1
ATOM 660 N N . LEU A 1 81 ? -3.427 -13.487 12.424 1.00 86.38 81 LEU A N 1
ATOM 661 C CA . LEU A 1 81 ? -3.030 -12.626 13.547 1.00 86.38 81 LEU A CA 1
ATOM 662 C C . LEU A 1 81 ? -1.679 -13.032 14.169 1.00 86.38 81 LEU A C 1
ATOM 664 O O . LEU A 1 81 ? -0.943 -12.180 14.654 1.00 86.38 81 LEU A O 1
ATOM 668 N N . LYS A 1 82 ? -1.366 -14.334 14.163 1.00 89.88 82 LYS A N 1
ATOM 669 C CA . LYS A 1 82 ? -0.099 -14.876 14.668 1.00 89.88 82 LYS A CA 1
ATOM 670 C C . LYS A 1 82 ? 1.089 -14.413 13.819 1.00 89.88 82 LYS A C 1
ATOM 672 O O . LYS A 1 82 ? 2.053 -13.905 14.369 1.00 89.88 82 LYS A O 1
ATOM 677 N N . GLU A 1 83 ? 0.968 -14.499 12.497 1.00 88.19 83 GLU A N 1
ATOM 678 C CA . GLU A 1 83 ? 2.018 -14.125 11.539 1.00 88.19 83 GLU A CA 1
ATOM 679 C C . GLU A 1 83 ? 2.315 -12.622 11.596 1.00 88.19 83 GLU A C 1
ATOM 681 O O . GLU A 1 83 ? 3.475 -12.221 11.644 1.00 88.19 83 GLU A O 1
ATOM 686 N N . LEU A 1 84 ? 1.267 -11.793 11.699 1.00 87.38 84 LEU A N 1
ATOM 687 C CA . LEU A 1 84 ? 1.398 -10.345 11.906 1.00 87.38 84 LEU A CA 1
ATOM 688 C C . LEU A 1 84 ? 2.138 -10.011 13.207 1.00 87.38 84 LEU A C 1
ATOM 690 O O . LEU A 1 84 ? 3.023 -9.158 13.229 1.00 87.38 84 LEU A O 1
ATOM 694 N N . LYS A 1 85 ? 1.796 -10.691 14.307 1.00 90.12 85 LYS A N 1
ATOM 695 C CA . LYS A 1 85 ? 2.473 -10.487 15.595 1.00 90.12 85 LYS A CA 1
ATOM 696 C C . LYS A 1 85 ? 3.922 -10.956 15.559 1.00 90.12 85 LYS A C 1
ATOM 698 O O . LYS A 1 85 ? 4.765 -10.288 16.147 1.00 90.12 85 LYS A O 1
ATOM 703 N N . ASP A 1 86 ? 4.211 -12.060 14.879 1.00 91.38 86 ASP A N 1
ATOM 704 C CA . ASP A 1 86 ? 5.567 -12.589 14.749 1.00 91.38 86 ASP A CA 1
ATOM 705 C C . ASP A 1 86 ? 6.460 -11.649 13.918 1.00 91.38 86 ASP A C 1
ATOM 707 O O . ASP A 1 86 ? 7.601 -11.399 14.308 1.00 91.38 86 ASP A O 1
ATOM 711 N N . ASP A 1 87 ? 5.949 -11.065 12.827 1.00 87.19 87 ASP A N 1
ATOM 712 C CA . ASP A 1 87 ? 6.673 -10.057 12.031 1.00 87.19 87 ASP A CA 1
ATOM 713 C C . ASP A 1 87 ? 6.900 -8.759 12.819 1.00 87.19 87 ASP A C 1
ATOM 715 O O . ASP A 1 87 ? 8.029 -8.274 12.894 1.00 87.19 87 ASP A O 1
ATOM 719 N N . LEU A 1 88 ? 5.874 -8.241 13.504 1.00 89.31 88 LEU A N 1
ATOM 720 C CA . LEU A 1 88 ? 6.020 -7.065 14.370 1.00 89.31 88 LEU A CA 1
ATOM 721 C C . LEU A 1 88 ? 6.993 -7.319 15.529 1.00 89.31 88 LEU A C 1
ATOM 723 O O . LEU A 1 88 ? 7.801 -6.451 15.851 1.00 89.31 88 LEU A O 1
ATOM 727 N N . LYS A 1 89 ? 6.983 -8.522 16.113 1.00 90.62 89 LYS A N 1
ATOM 728 C CA . LYS A 1 89 ? 7.918 -8.918 17.172 1.00 90.62 89 LYS A CA 1
ATOM 729 C C . LYS A 1 89 ? 9.358 -8.978 16.664 1.00 90.62 89 LYS A C 1
ATOM 731 O O . LYS A 1 89 ? 10.245 -8.469 17.343 1.00 90.62 89 LYS A O 1
ATOM 736 N N . LYS A 1 90 ? 9.596 -9.536 15.469 1.00 88.25 90 LYS A N 1
ATOM 737 C CA . LYS A 1 90 ? 10.925 -9.529 14.819 1.00 88.25 90 LYS A CA 1
ATOM 738 C C . LYS A 1 90 ? 11.446 -8.112 14.586 1.00 88.25 90 LYS A C 1
ATOM 740 O O . LYS A 1 90 ? 12.646 -7.886 14.669 1.00 88.25 90 LYS A O 1
ATOM 745 N N . ARG A 1 91 ? 10.544 -7.166 14.319 1.00 82.94 91 ARG A N 1
ATOM 746 C CA . ARG A 1 91 ? 10.855 -5.748 14.084 1.00 82.94 91 ARG A CA 1
ATOM 747 C C . ARG A 1 91 ? 10.927 -4.909 15.365 1.00 82.94 91 ARG A C 1
ATOM 749 O O . ARG A 1 91 ? 11.135 -3.705 15.277 1.00 82.94 91 ARG A O 1
ATOM 756 N N . GLY A 1 92 ? 10.725 -5.509 16.542 1.00 85.44 92 GLY A N 1
ATOM 757 C CA . GLY A 1 92 ? 10.707 -4.793 17.824 1.00 85.44 92 GLY A CA 1
ATOM 758 C C . GLY A 1 92 ? 9.499 -3.866 18.012 1.00 85.44 92 GLY A C 1
ATOM 759 O O . GLY A 1 92 ? 9.515 -2.995 18.879 1.00 85.44 92 GLY A O 1
ATOM 760 N N . ALA A 1 93 ? 8.446 -4.031 17.210 1.00 85.31 93 ALA A N 1
ATOM 761 C CA . ALA A 1 93 ? 7.253 -3.202 17.257 1.00 85.31 93 ALA A CA 1
ATOM 762 C C . ALA A 1 93 ? 6.236 -3.719 18.284 1.00 85.31 93 ALA A C 1
ATOM 764 O O . ALA A 1 93 ? 6.187 -4.900 18.640 1.00 85.31 93 ALA A O 1
ATOM 765 N N . LYS A 1 94 ? 5.354 -2.821 18.738 1.00 88.88 94 LYS A N 1
ATOM 766 C CA . LYS A 1 94 ? 4.250 -3.177 19.636 1.00 88.88 94 LYS A CA 1
ATOM 767 C C . LYS A 1 94 ? 3.366 -4.241 18.962 1.00 88.88 94 LYS A C 1
ATOM 769 O O . LYS A 1 94 ? 3.010 -4.095 17.796 1.00 88.88 94 LYS A O 1
ATOM 774 N N . ILE A 1 95 ? 2.968 -5.282 19.696 1.00 91.19 95 ILE A N 1
ATOM 775 C CA . ILE A 1 95 ? 2.146 -6.406 19.182 1.00 91.19 95 ILE A CA 1
ATOM 776 C C . ILE A 1 95 ? 0.678 -6.367 19.643 1.00 91.19 95 ILE A C 1
ATOM 778 O O . ILE A 1 95 ? -0.078 -7.320 19.446 1.00 91.19 95 ILE A O 1
ATOM 782 N N . THR A 1 96 ? 0.272 -5.281 20.301 1.00 89.75 96 THR A N 1
ATOM 783 C CA . THR A 1 96 ? -1.089 -5.087 20.819 1.00 89.75 96 THR A CA 1
ATOM 784 C C . THR A 1 96 ? -1.957 -4.309 19.829 1.00 89.75 96 THR A C 1
ATOM 786 O O . THR A 1 96 ? -1.447 -3.468 19.081 1.00 89.75 96 THR A O 1
ATOM 789 N N . GLY A 1 97 ? -3.260 -4.602 19.826 1.00 88.06 97 GLY A N 1
ATOM 790 C CA . GLY A 1 97 ? -4.253 -3.994 18.933 1.00 88.06 97 GLY A CA 1
ATOM 791 C C . GLY A 1 97 ? -5.156 -5.019 18.242 1.00 88.06 97 GLY A C 1
ATOM 792 O O . GLY A 1 97 ? -4.960 -6.234 18.372 1.00 88.06 97 GLY A O 1
ATOM 793 N N . LYS A 1 98 ? -6.155 -4.515 17.513 1.00 89.31 98 LYS A N 1
ATOM 794 C CA . LYS A 1 98 ? -6.997 -5.294 16.593 1.00 89.31 98 LYS A CA 1
ATOM 795 C C . LYS A 1 98 ? -6.191 -5.680 15.346 1.00 89.31 98 LYS A C 1
ATOM 797 O O . LYS A 1 98 ? -5.127 -5.125 15.089 1.00 89.31 98 LYS A O 1
ATOM 802 N N . LYS A 1 99 ? -6.697 -6.627 14.543 1.00 84.81 99 LYS A N 1
ATOM 803 C CA . LYS A 1 99 ? -6.024 -7.063 13.301 1.00 84.81 99 LYS A CA 1
ATOM 804 C C . LYS A 1 99 ? -5.699 -5.874 12.386 1.00 84.81 99 LYS A C 1
ATOM 806 O O . LYS A 1 99 ? -4.582 -5.809 11.894 1.00 84.81 99 LYS A O 1
ATOM 811 N N . ALA A 1 100 ? -6.646 -4.949 12.215 1.00 83.25 100 ALA A N 1
ATOM 812 C CA . ALA A 1 100 ? -6.458 -3.738 11.417 1.00 83.25 100 ALA A CA 1
ATOM 813 C C . ALA A 1 100 ? -5.262 -2.908 11.915 1.00 83.25 100 ALA A C 1
ATOM 815 O O . ALA A 1 100 ? -4.366 -2.629 11.131 1.00 83.25 100 ALA A O 1
ATOM 816 N N . ASP A 1 101 ? -5.176 -2.649 13.223 1.00 85.75 101 ASP A N 1
ATOM 817 C CA . ASP A 1 101 ? -4.065 -1.901 13.830 1.00 85.75 101 ASP A CA 1
ATOM 818 C C . ASP A 1 101 ? -2.701 -2.583 13.615 1.00 85.75 101 ASP A C 1
ATOM 820 O O . ASP A 1 101 ? -1.673 -1.917 13.512 1.00 85.75 101 ASP A O 1
ATOM 824 N N . LEU A 1 102 ? -2.661 -3.922 13.587 1.00 87.62 102 LEU A N 1
ATOM 825 C CA . LEU A 1 102 ? -1.430 -4.678 13.324 1.00 87.62 102 LEU A CA 1
ATOM 826 C C . LEU A 1 102 ? -1.040 -4.639 11.842 1.00 87.62 102 LEU A C 1
ATOM 828 O O . LEU A 1 102 ? 0.151 -4.568 11.540 1.00 87.62 102 LEU A O 1
ATOM 832 N N . VAL A 1 103 ? -2.023 -4.674 10.936 1.00 86.00 103 VAL A N 1
ATOM 833 C CA . VAL A 1 103 ? -1.812 -4.504 9.491 1.00 86.00 103 VAL A CA 1
ATOM 834 C C . VAL A 1 103 ? -1.291 -3.097 9.217 1.00 86.00 103 VAL A C 1
ATOM 836 O O . VAL A 1 103 ? -0.174 -2.971 8.737 1.00 86.00 103 VAL A O 1
ATOM 839 N N . GLU A 1 104 ? -2.006 -2.055 9.647 1.00 83.69 104 GLU A N 1
ATOM 840 C CA . GLU A 1 104 ? -1.609 -0.650 9.476 1.00 83.69 104 GLU A CA 1
ATOM 841 C C . GLU A 1 104 ? -0.202 -0.382 10.025 1.00 83.69 104 GLU A C 1
ATOM 843 O O . GLU A 1 104 ? 0.619 0.271 9.380 1.00 83.69 104 GLU A O 1
ATOM 848 N N . ARG A 1 105 ? 0.124 -0.947 11.196 1.00 87.88 105 ARG A N 1
ATOM 849 C CA . ARG A 1 105 ? 1.470 -0.849 11.769 1.00 87.88 105 ARG A CA 1
ATOM 850 C C . ARG A 1 105 ? 2.508 -1.524 10.875 1.00 87.88 105 ARG A C 1
ATOM 852 O O . ARG A 1 105 ? 3.547 -0.929 10.615 1.00 87.88 105 ARG A O 1
ATOM 859 N N . SER A 1 106 ? 2.234 -2.735 10.395 1.00 83.94 106 SER A N 1
ATOM 860 C CA . SER A 1 106 ? 3.145 -3.477 9.509 1.00 83.94 106 SER A CA 1
ATOM 861 C C . SER A 1 106 ? 3.374 -2.742 8.184 1.00 83.94 106 SER A C 1
ATOM 863 O O . SER A 1 106 ? 4.516 -2.631 7.739 1.00 83.94 106 SER A O 1
ATOM 865 N N . GLU A 1 107 ? 2.319 -2.168 7.604 1.00 80.06 107 GLU A N 1
ATOM 866 C CA . GLU A 1 107 ? 2.387 -1.352 6.389 1.00 80.06 107 GLU A CA 1
ATOM 867 C C . GLU A 1 107 ? 3.179 -0.062 6.616 1.00 80.06 107 GLU A C 1
ATOM 869 O O . GLU A 1 107 ? 4.079 0.254 5.841 1.00 80.06 107 GLU A O 1
ATOM 874 N N . SER A 1 108 ? 2.931 0.632 7.729 1.00 75.94 108 SER A N 1
ATOM 875 C CA . SER A 1 108 ? 3.645 1.859 8.100 1.00 75.94 108 SER A CA 1
ATOM 876 C C . SER A 1 108 ? 5.155 1.645 8.196 1.00 75.94 108 SER A C 1
ATOM 878 O O . SER A 1 108 ? 5.927 2.482 7.736 1.00 75.94 108 SER A O 1
ATOM 880 N N . TYR A 1 109 ? 5.606 0.508 8.737 1.00 75.81 109 TYR A N 1
ATOM 881 C CA . TYR A 1 109 ? 7.036 0.180 8.773 1.00 75.81 109 TYR A CA 1
ATOM 882 C C . TYR A 1 109 ? 7.627 -0.043 7.378 1.00 75.81 109 TYR A C 1
ATOM 884 O O . TYR A 1 109 ? 8.766 0.347 7.133 1.00 75.81 109 TYR A O 1
ATOM 892 N N . VAL A 1 110 ? 6.875 -0.656 6.461 1.00 70.19 110 VAL A N 1
ATOM 893 C CA . VAL A 1 110 ? 7.321 -0.847 5.073 1.00 70.19 110 VAL A CA 1
ATOM 894 C C . VAL A 1 110 ? 7.395 0.491 4.334 1.00 70.19 110 VAL A C 1
ATOM 896 O O . VAL A 1 110 ? 8.402 0.767 3.685 1.00 70.19 110 VAL A O 1
ATOM 899 N N . LEU A 1 111 ? 6.385 1.348 4.493 1.00 65.25 111 LEU A N 1
ATOM 900 C CA . LEU A 1 111 ? 6.361 2.689 3.905 1.00 65.25 111 LEU A CA 1
ATOM 901 C C . LEU A 1 111 ? 7.479 3.585 4.462 1.00 65.25 111 LEU A C 1
ATOM 903 O O . LEU A 1 111 ? 8.120 4.317 3.715 1.00 65.25 111 LEU A O 1
ATOM 907 N N . CYS A 1 112 ? 7.764 3.502 5.764 1.00 65.19 112 CYS A N 1
ATOM 908 C CA . CYS A 1 112 ? 8.819 4.296 6.395 1.00 65.19 112 CYS A CA 1
ATOM 909 C C . CYS A 1 112 ? 10.224 3.861 5.936 1.00 65.19 112 CYS A C 1
ATOM 911 O O . CYS A 1 112 ? 11.072 4.710 5.680 1.00 65.19 112 CYS A O 1
ATOM 913 N N . LEU A 1 113 ? 10.455 2.554 5.744 1.00 63.50 113 LEU A N 1
ATOM 914 C CA . LEU A 1 113 ? 11.690 2.039 5.132 1.00 63.50 113 LEU A CA 1
ATOM 915 C C . LEU A 1 113 ? 11.861 2.525 3.685 1.00 63.50 113 LEU A C 1
ATOM 917 O O . LEU A 1 113 ? 12.968 2.876 3.283 1.00 63.50 113 LEU A O 1
ATOM 921 N N . TYR A 1 114 ? 10.770 2.579 2.918 1.00 57.12 114 TYR A N 1
ATOM 922 C CA . TYR A 1 114 ? 10.777 3.076 1.542 1.00 57.12 114 TYR A CA 1
ATOM 923 C C . TYR A 1 114 ? 11.132 4.568 1.467 1.00 57.12 114 TYR A C 1
ATOM 925 O O . TYR A 1 114 ? 12.018 4.963 0.708 1.00 57.12 114 TYR A O 1
ATOM 933 N N . ASN A 1 115 ? 10.525 5.386 2.329 1.00 54.81 115 ASN A N 1
ATOM 934 C CA . ASN A 1 115 ? 10.789 6.826 2.386 1.00 54.81 115 ASN A CA 1
ATOM 935 C C . ASN A 1 115 ? 12.209 7.169 2.868 1.00 54.81 115 ASN A C 1
ATOM 937 O O . ASN A 1 115 ? 12.670 8.282 2.640 1.00 54.81 115 ASN A O 1
ATOM 941 N N . GLN A 1 116 ? 12.914 6.234 3.513 1.00 54.84 116 GLN A N 1
ATOM 942 C CA . GLN A 1 116 ? 14.320 6.401 3.903 1.00 54.84 116 GLN A CA 1
ATOM 943 C C . GLN A 1 116 ? 15.313 5.992 2.800 1.00 54.84 116 GLN A C 1
ATOM 945 O O . GLN A 1 116 ? 16.461 6.425 2.839 1.00 54.84 116 GLN A O 1
ATOM 950 N N . GLN A 1 117 ? 14.904 5.164 1.830 1.00 46.84 117 GLN A N 1
ATOM 951 C CA . GLN A 1 117 ? 15.773 4.665 0.749 1.00 46.84 117 GLN A CA 1
ATOM 952 C C . GLN A 1 117 ? 15.647 5.448 -0.557 1.00 46.84 117 GLN A C 1
ATOM 954 O O . GLN A 1 117 ? 16.462 5.267 -1.458 1.00 46.84 117 GLN A O 1
ATOM 959 N N . SER A 1 118 ? 14.650 6.320 -0.674 1.00 40.84 118 SER A N 1
ATOM 960 C CA . SER A 1 118 ? 14.498 7.159 -1.850 1.00 40.84 118 SER A CA 1
ATOM 961 C C . SER A 1 118 ? 15.200 8.503 -1.639 1.00 40.84 118 SER A C 1
ATOM 963 O O . SER A 1 118 ? 14.733 9.294 -0.817 1.00 40.84 118 SER A O 1
ATOM 965 N N . PRO A 1 119 ? 16.260 8.845 -2.397 1.00 42.88 119 PRO A N 1
ATOM 966 C CA . PRO A 1 119 ? 16.578 10.237 -2.656 1.00 42.88 119 PRO A CA 1
ATOM 967 C C . PRO A 1 119 ? 15.516 10.770 -3.627 1.00 42.88 119 PRO A C 1
ATOM 969 O O . PRO A 1 119 ? 15.804 11.110 -4.773 1.00 42.88 119 PRO A O 1
ATOM 972 N N . LEU A 1 120 ? 14.256 10.824 -3.187 1.00 43.94 120 LEU A N 1
ATOM 973 C CA . LEU A 1 120 ? 13.305 11.732 -3.796 1.00 43.94 120 LEU A CA 1
ATOM 974 C C . LEU A 1 120 ? 13.832 13.102 -3.421 1.00 43.94 120 LEU A C 1
ATOM 976 O O . LEU A 1 120 ? 13.637 13.576 -2.303 1.00 43.94 120 LEU A O 1
ATOM 980 N N . ALA A 1 121 ? 14.578 13.690 -4.358 1.00 41.41 121 ALA A N 1
ATOM 981 C CA . ALA A 1 121 ? 14.788 15.117 -4.402 1.00 41.41 121 ALA A CA 1
ATOM 982 C C . ALA A 1 121 ? 13.484 15.755 -3.946 1.00 41.41 121 ALA A C 1
ATOM 984 O O . ALA A 1 121 ? 12.427 15.458 -4.509 1.00 41.41 121 ALA A O 1
ATOM 985 N N . SER A 1 122 ? 13.576 16.548 -2.884 1.00 45.16 122 SER A N 1
ATOM 986 C CA . SER A 1 122 ? 12.521 17.414 -2.401 1.00 45.16 122 SER A CA 1
ATOM 987 C C . SER A 1 122 ? 12.116 18.337 -3.542 1.00 45.16 122 SER A C 1
ATOM 989 O O . SER A 1 122 ? 12.478 19.506 -3.582 1.00 45.16 122 SER A O 1
ATOM 991 N N . GLN A 1 123 ? 11.351 17.829 -4.498 1.00 49.25 123 GLN A N 1
ATOM 992 C CA . GLN A 1 123 ? 10.441 18.640 -5.257 1.00 49.25 123 GLN A CA 1
ATOM 993 C C . GLN A 1 123 ? 9.326 18.928 -4.267 1.00 49.25 123 GLN A C 1
ATOM 995 O O . GLN A 1 123 ? 8.254 18.330 -4.288 1.00 49.25 123 GLN A O 1
ATOM 1000 N N . SER A 1 124 ? 9.613 19.863 -3.359 1.00 49.50 124 SER A N 1
ATOM 1001 C CA . SER A 1 124 ? 8.621 20.834 -2.960 1.00 49.50 124 SER A CA 1
ATOM 1002 C C . SER A 1 124 ? 8.103 21.426 -4.264 1.00 49.50 124 SER A C 1
ATOM 1004 O O . SER A 1 124 ? 8.615 22.428 -4.760 1.00 49.50 124 SER A O 1
ATOM 1006 N N . GLN A 1 125 ? 7.132 20.755 -4.878 1.00 54.75 125 GLN A N 1
ATOM 1007 C CA . GLN A 1 125 ? 6.199 21.425 -5.748 1.00 54.75 125 GLN A CA 1
ATOM 1008 C C . GLN A 1 125 ? 5.497 22.385 -4.803 1.00 54.75 125 GLN A C 1
ATOM 1010 O O . GLN A 1 125 ? 4.549 22.021 -4.110 1.00 54.75 125 GLN A O 1
ATOM 1015 N N . ALA A 1 126 ? 6.091 23.570 -4.659 1.00 49.69 126 ALA A N 1
ATOM 1016 C CA . ALA A 1 126 ? 5.440 24.708 -4.070 1.00 49.69 126 ALA A CA 1
ATOM 1017 C C . ALA A 1 126 ? 4.210 24.898 -4.944 1.00 49.69 126 ALA A C 1
ATOM 1019 O O . ALA A 1 126 ? 4.299 25.365 -6.077 1.00 49.69 126 ALA A O 1
ATOM 1020 N N . ILE A 1 127 ? 3.085 24.373 -4.468 1.00 60.75 127 ILE A N 1
ATOM 1021 C CA . ILE A 1 127 ? 1.796 24.697 -5.039 1.00 60.75 127 ILE A CA 1
ATOM 1022 C C . ILE A 1 127 ? 1.752 26.216 -4.941 1.00 60.75 127 ILE A C 1
ATOM 1024 O O . ILE A 1 127 ? 1.928 26.755 -3.848 1.00 60.75 127 ILE A O 1
ATOM 1028 N N . ASP A 1 128 ? 1.631 26.892 -6.078 1.00 67.12 128 ASP A N 1
ATOM 1029 C CA . ASP A 1 128 ? 1.478 28.339 -6.102 1.00 67.12 128 ASP A CA 1
ATOM 1030 C C . ASP A 1 128 ? 0.071 28.629 -5.577 1.00 67.12 128 ASP A C 1
ATOM 1032 O O . ASP A 1 128 ? -0.934 28.554 -6.286 1.00 67.12 128 ASP A O 1
ATOM 1036 N N . VAL A 1 129 ? -0.007 28.758 -4.256 1.00 68.06 129 VAL A N 1
ATOM 1037 C CA . VAL A 1 129 ? -1.234 29.042 -3.531 1.00 68.06 129 VAL A CA 1
ATOM 1038 C C . VAL A 1 129 ? -1.511 30.531 -3.753 1.00 68.06 129 VAL A C 1
ATOM 1040 O O . VAL A 1 129 ? -0.638 31.342 -3.438 1.00 68.06 129 VAL A O 1
ATOM 1043 N N . PRO A 1 130 ? -2.684 30.921 -4.289 1.00 77.88 130 PRO A N 1
ATOM 1044 C CA . PRO A 1 130 ? -3.046 32.327 -4.431 1.00 77.88 130 PRO A CA 1
ATOM 1045 C C . PRO A 1 130 ? -2.838 33.101 -3.124 1.00 77.88 130 PRO A C 1
ATOM 1047 O O . PRO A 1 130 ? -2.923 32.533 -2.035 1.00 77.88 130 PRO A O 1
ATOM 1050 N N . ALA A 1 131 ? -2.589 34.408 -3.209 1.00 77.25 131 ALA A N 1
ATOM 1051 C CA . ALA A 1 131 ? -2.517 35.252 -2.018 1.00 77.25 131 ALA A CA 1
ATOM 1052 C C . ALA A 1 131 ? -3.773 35.062 -1.147 1.00 77.25 131 ALA A C 1
ATOM 1054 O O . ALA A 1 131 ? -4.874 34.937 -1.679 1.00 77.25 131 ALA A O 1
ATOM 1055 N N . VAL A 1 132 ? -3.617 35.061 0.184 1.00 71.69 132 VAL A N 1
ATOM 1056 C CA . VAL A 1 132 ? -4.722 34.872 1.152 1.00 71.69 132 VAL A CA 1
ATOM 1057 C C . VAL A 1 132 ? -5.907 35.803 0.855 1.00 71.69 132 VAL A C 1
ATOM 1059 O O . VAL A 1 132 ? -7.058 35.397 0.965 1.00 71.69 132 VAL A O 1
ATOM 1062 N N . GLU A 1 133 ? -5.612 37.009 0.373 1.00 74.19 133 GLU A N 1
ATOM 1063 C CA . GLU A 1 133 ? -6.565 38.038 -0.063 1.00 74.19 133 GLU A CA 1
ATOM 1064 C C . GLU A 1 133 ? -7.529 37.575 -1.182 1.00 74.19 133 GLU A C 1
ATOM 1066 O O . GLU A 1 133 ? -8.623 38.114 -1.325 1.00 74.19 133 GLU A O 1
ATOM 1071 N N . LEU A 1 134 ? -7.125 36.593 -1.999 1.00 71.19 134 LEU A N 1
ATOM 1072 C CA . LEU A 1 134 ? -7.909 36.031 -3.109 1.00 71.19 134 LEU A CA 1
ATOM 1073 C C . LEU A 1 134 ? -8.828 34.886 -2.662 1.00 71.19 134 LEU A C 1
ATOM 1075 O O . LEU A 1 134 ? -9.685 34.446 -3.433 1.00 71.19 134 LEU A O 1
ATOM 1079 N N . TYR A 1 135 ? -8.672 34.394 -1.430 1.00 66.94 135 TYR A N 1
ATOM 1080 C CA . TYR A 1 135 ? -9.593 33.424 -0.856 1.00 66.94 135 TYR A CA 1
ATOM 1081 C C . TYR A 1 135 ? -10.841 34.135 -0.358 1.00 66.94 135 TYR A C 1
ATOM 1083 O O . TYR A 1 135 ? -10.881 34.690 0.737 1.00 66.94 135 TYR A O 1
ATOM 1091 N N . GLN A 1 136 ? -11.899 34.075 -1.157 1.00 67.12 136 GLN A N 1
ATOM 1092 C CA . GLN A 1 136 ? -13.220 34.485 -0.713 1.00 67.12 136 GLN A CA 1
ATOM 1093 C C . GLN A 1 136 ? -13.915 33.296 -0.037 1.00 67.12 136 GLN A C 1
ATOM 1095 O O . GLN A 1 136 ? -14.026 32.219 -0.625 1.00 67.12 136 GLN A O 1
ATOM 1100 N N . ASP A 1 137 ? -14.379 33.469 1.206 1.00 70.56 137 ASP A N 1
ATOM 1101 C CA . ASP A 1 137 ? -15.191 32.447 1.876 1.00 70.56 137 ASP A CA 1
ATOM 1102 C C . ASP A 1 137 ? -16.428 32.172 1.010 1.00 70.56 137 ASP A C 1
ATOM 1104 O O . ASP A 1 137 ? -17.167 33.093 0.651 1.00 70.56 137 ASP A O 1
ATOM 1108 N N . VAL A 1 138 ? -16.650 30.901 0.672 1.00 64.12 138 VAL A N 1
ATOM 1109 C CA . VAL A 1 138 ? -17.776 30.427 -0.149 1.00 64.12 138 VAL A CA 1
ATOM 1110 C C . VAL A 1 138 ? -19.125 30.850 0.457 1.00 64.12 138 VAL A C 1
ATOM 1112 O O . VAL A 1 138 ? -20.113 31.001 -0.257 1.00 64.12 138 VAL A O 1
ATOM 1115 N N . ASN A 1 139 ? -19.163 31.112 1.765 1.00 59.06 139 ASN A N 1
ATOM 1116 C CA . ASN A 1 139 ? -20.341 31.583 2.486 1.00 59.06 139 ASN A CA 1
ATOM 1117 C C . ASN A 1 139 ? -20.382 33.108 2.684 1.00 59.06 139 ASN A C 1
ATOM 1119 O O . ASN A 1 139 ? -21.405 33.613 3.138 1.00 59.06 139 ASN A O 1
ATOM 1123 N N . SER A 1 140 ? -19.327 33.857 2.337 1.00 66.38 140 SER A N 1
ATOM 1124 C CA . SER A 1 140 ? -19.274 35.317 2.558 1.00 66.38 140 SER A CA 1
ATOM 1125 C C . SER A 1 140 ? -20.307 36.096 1.744 1.00 66.38 140 SER A C 1
ATOM 1127 O O . SER A 1 140 ? -20.814 37.114 2.208 1.00 66.38 140 SER A O 1
ATOM 1129 N N . SER A 1 141 ? -20.646 35.614 0.547 1.00 61.75 141 SER A N 1
ATOM 1130 C CA . SER A 1 141 ? -21.641 36.222 -0.344 1.00 61.75 141 SER A CA 1
ATOM 1131 C C . SER A 1 141 ? -23.035 35.605 -0.205 1.00 61.75 141 SER A C 1
ATOM 1133 O O . SER A 1 141 ? -23.993 36.090 -0.809 1.00 61.75 141 SER A O 1
ATOM 1135 N N . THR A 1 142 ? -23.181 34.551 0.603 1.00 67.56 142 THR A N 1
ATOM 1136 C CA . THR A 1 142 ? -24.470 33.887 0.789 1.00 67.56 142 THR A CA 1
ATOM 1137 C C . THR A 1 142 ? -25.245 34.593 1.895 1.00 67.56 142 THR A C 1
ATOM 1139 O O . THR A 1 142 ? -24.949 34.445 3.080 1.00 67.56 142 THR A O 1
ATOM 1142 N N . ILE A 1 143 ? -26.287 35.337 1.519 1.00 69.06 143 ILE A N 1
ATOM 1143 C CA . ILE A 1 143 ? -27.260 35.861 2.482 1.00 69.06 143 ILE A CA 1
ATOM 1144 C C . ILE A 1 143 ? -28.059 34.669 3.011 1.00 69.06 143 ILE A C 1
ATOM 1146 O O . ILE A 1 143 ? -29.046 34.240 2.412 1.00 69.06 143 ILE A O 1
ATOM 1150 N N . LEU A 1 144 ? -27.616 34.104 4.134 1.00 64.69 144 LEU A N 1
ATOM 1151 C CA . LEU A 1 144 ? -28.380 33.070 4.816 1.00 64.69 144 LEU A CA 1
ATOM 1152 C C . LEU A 1 144 ? -29.715 33.674 5.280 1.00 64.69 144 LEU A C 1
ATOM 1154 O O . LEU A 1 144 ? -29.725 34.743 5.905 1.00 64.69 144 LEU A O 1
ATOM 1158 N N . PRO A 1 145 ? -30.857 33.025 4.993 1.00 72.50 145 PRO A N 1
ATOM 1159 C CA . PRO A 1 145 ? -32.143 33.516 5.458 1.00 72.50 145 PRO A CA 1
ATOM 1160 C C . PRO A 1 145 ? -32.129 33.569 6.986 1.00 72.50 145 PRO A C 1
ATOM 1162 O O . PRO A 1 145 ? -31.681 32.630 7.646 1.00 72.50 145 PRO A O 1
ATOM 1165 N N . LYS A 1 146 ? -32.625 34.670 7.564 1.00 72.31 146 LYS A N 1
ATOM 1166 C CA . LYS A 1 146 ? -32.680 34.834 9.022 1.00 72.31 146 LYS A CA 1
ATOM 1167 C C . LYS A 1 146 ? -33.525 33.712 9.626 1.00 72.31 146 LYS A C 1
ATOM 1169 O O . LYS A 1 146 ? -34.750 33.689 9.493 1.00 72.31 146 LYS A O 1
ATOM 1174 N N . ILE A 1 147 ? -32.866 32.770 10.293 1.00 78.00 147 ILE A N 1
ATOM 1175 C CA . ILE A 1 147 ? -33.536 31.663 10.969 1.00 78.00 147 ILE A CA 1
ATOM 1176 C C . ILE A 1 147 ? -34.229 32.232 12.210 1.00 78.00 147 ILE A C 1
ATOM 1178 O O . ILE A 1 147 ? -33.580 32.730 13.127 1.00 78.00 147 ILE A O 1
ATOM 1182 N N . THR A 1 148 ? -35.562 32.183 12.236 1.00 78.50 148 THR A N 1
ATOM 1183 C CA . THR A 1 148 ? -36.364 32.623 13.383 1.00 78.50 148 THR A CA 1
ATOM 1184 C C . THR A 1 148 ? -36.692 31.447 14.302 1.00 78.50 148 THR A C 1
ATOM 1186 O O . THR A 1 148 ? -36.722 30.290 13.880 1.00 78.50 148 THR A O 1
ATOM 1189 N N . LYS A 1 149 ? -37.015 31.741 15.568 1.00 73.44 149 LYS A N 1
ATOM 1190 C CA . LYS A 1 149 ? -37.387 30.734 16.579 1.00 73.44 149 LYS A CA 1
ATOM 1191 C C . LYS A 1 149 ? -38.545 29.825 16.131 1.00 73.44 149 LYS A C 1
ATOM 1193 O O . LYS A 1 149 ? -38.555 28.646 16.471 1.00 73.44 149 LYS A O 1
ATOM 1198 N N . LYS A 1 150 ? -39.463 30.347 15.308 1.00 75.12 150 LYS A N 1
ATOM 1199 C CA . LYS A 1 150 ? -40.581 29.587 14.727 1.00 75.12 150 LYS A CA 1
ATOM 1200 C C . LYS A 1 150 ? -40.117 28.502 13.751 1.00 75.12 150 LYS A C 1
ATOM 1202 O O . LYS A 1 150 ? -40.661 27.402 13.775 1.00 75.12 150 LYS A O 1
ATOM 1207 N N . HIS A 1 151 ? -39.103 28.782 12.925 1.00 74.19 151 HIS A N 1
ATOM 1208 C CA . HIS A 1 151 ? -38.526 27.787 12.009 1.00 74.19 151 HIS A CA 1
ATOM 1209 C C . HIS A 1 151 ? -37.848 26.651 12.776 1.00 74.19 151 HIS A C 1
ATOM 1211 O O . HIS A 1 151 ? -37.982 25.487 12.409 1.00 74.19 151 HIS A O 1
ATOM 1217 N N . ILE A 1 152 ? -37.173 26.995 13.875 1.00 71.12 152 ILE A N 1
ATOM 1218 C CA . ILE A 1 152 ? -36.527 26.028 14.762 1.00 71.12 152 ILE A CA 1
ATOM 1219 C C . ILE A 1 152 ? -37.590 25.120 15.398 1.00 71.12 152 ILE A C 1
ATOM 1221 O O . ILE A 1 152 ? -37.503 23.906 15.257 1.00 71.12 152 ILE A O 1
ATOM 1225 N N . GLN A 1 153 ? -38.632 25.693 16.011 1.00 71.38 153 GLN A N 1
ATOM 1226 C CA . GLN A 1 153 ? -39.742 24.929 16.604 1.00 71.38 153 GLN A CA 1
ATOM 1227 C C . GLN A 1 153 ? -40.432 24.019 15.581 1.00 71.38 153 GLN A C 1
ATOM 1229 O O . GLN A 1 153 ? -40.546 22.823 15.818 1.00 71.38 153 GLN A O 1
ATOM 1234 N N . SER A 1 154 ? -40.752 24.547 14.395 1.00 75.69 154 SER A N 1
ATOM 1235 C CA . SER A 1 154 ? -41.392 23.768 13.324 1.00 75.69 154 SER A CA 1
ATOM 1236 C C . SER A 1 154 ? -40.557 22.557 12.891 1.00 75.69 154 SER A C 1
ATOM 1238 O O . SER A 1 154 ? -41.109 21.509 12.566 1.00 75.69 154 SER A O 1
ATOM 1240 N N . TYR A 1 155 ? -39.225 22.672 12.879 1.00 76.62 155 TYR A N 1
ATOM 1241 C CA . TYR A 1 155 ? -38.337 21.542 12.601 1.00 76.62 155 TYR A CA 1
ATOM 1242 C C . TYR A 1 155 ? -38.390 20.487 13.718 1.00 76.62 155 TYR A C 1
ATOM 1244 O O . TYR A 1 155 ? -38.499 19.295 13.431 1.00 76.62 155 TYR A O 1
ATOM 1252 N N . PHE A 1 156 ? -38.342 20.909 14.984 1.00 73.69 156 PHE A N 1
ATOM 1253 C CA . PHE A 1 156 ? -38.396 19.994 16.128 1.00 73.69 156 PHE A CA 1
ATOM 1254 C C . PHE A 1 156 ? -39.728 19.243 16.209 1.00 73.69 156 PHE A C 1
ATOM 1256 O O . PHE A 1 156 ? -39.712 18.022 16.373 1.00 73.69 156 PHE A O 1
ATOM 1263 N N . ASP A 1 157 ? -40.841 19.942 15.981 1.00 75.88 157 ASP A N 1
ATOM 1264 C CA . ASP A 1 157 ? -42.184 19.358 15.967 1.00 75.88 157 ASP A CA 1
ATOM 1265 C C . ASP A 1 157 ? -42.332 18.334 14.832 1.00 75.88 157 ASP A C 1
ATOM 1267 O O . ASP A 1 157 ? -42.851 17.236 15.026 1.00 75.88 157 ASP A O 1
ATOM 1271 N N . ARG A 1 158 ? -41.809 18.651 13.639 1.00 75.88 158 ARG A N 1
ATOM 1272 C CA . ARG A 1 158 ? -41.938 17.797 12.448 1.00 75.88 158 ARG A CA 1
ATOM 1273 C C . ARG A 1 158 ? -41.102 16.518 12.514 1.00 75.88 158 ARG A C 1
ATOM 1275 O O . ARG A 1 158 ? -41.484 15.517 11.916 1.00 75.88 158 ARG A O 1
ATOM 1282 N N . PHE A 1 159 ? -39.969 16.542 13.214 1.00 74.50 159 PHE A N 1
ATOM 1283 C CA . PHE A 1 159 ? -39.062 15.393 13.335 1.00 74.50 159 PHE A CA 1
ATOM 1284 C C . PHE A 1 159 ? -39.045 14.769 14.739 1.00 74.50 159 PHE A C 1
ATOM 1286 O O . PHE A 1 159 ? -38.196 13.919 15.009 1.00 74.50 159 PHE A O 1
ATOM 1293 N N . ASN A 1 160 ? -39.982 15.174 15.606 1.00 60.84 160 ASN A N 1
ATOM 1294 C CA . ASN A 1 160 ? -40.187 14.675 16.966 1.00 60.84 160 ASN A CA 1
ATOM 1295 C C . ASN A 1 160 ? -38.903 14.683 17.819 1.00 60.84 160 ASN A C 1
ATOM 1297 O O . ASN A 1 160 ? -38.542 13.698 18.466 1.00 60.84 160 ASN A O 1
ATOM 1301 N N . ARG A 1 161 ? -38.160 15.794 17.756 1.00 65.00 161 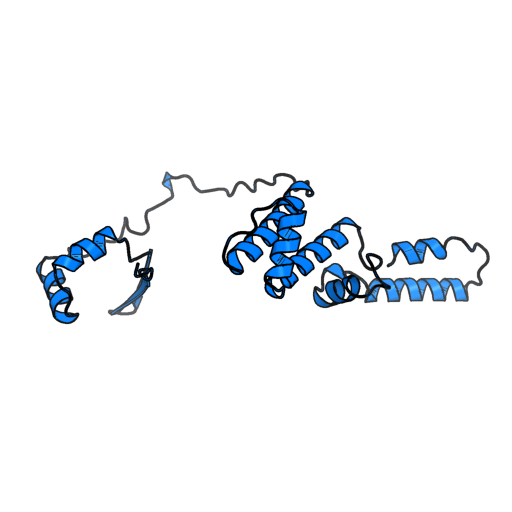ARG A N 1
ATOM 1302 C CA . ARG A 1 161 ? -36.886 15.979 18.467 1.00 65.00 161 ARG A CA 1
ATOM 1303 C C . ARG A 1 161 ? -37.087 16.895 19.673 1.00 65.00 161 ARG A C 1
ATOM 1305 O O . ARG A 1 161 ? -37.805 17.886 19.593 1.00 65.00 161 ARG A O 1
ATOM 1312 N N . ASN A 1 162 ? -36.424 16.591 20.784 1.00 65.44 162 ASN A N 1
ATOM 1313 C CA . ASN A 1 162 ? -36.524 17.396 21.999 1.00 65.44 162 ASN A CA 1
ATOM 1314 C C . ASN A 1 162 ? -35.612 18.635 21.899 1.00 65.44 162 ASN A C 1
ATOM 1316 O O . ASN A 1 162 ? -34.483 18.530 21.422 1.00 65.44 162 ASN A O 1
ATOM 1320 N N . ILE A 1 163 ? -36.050 19.807 22.380 1.00 63.25 163 ILE A N 1
ATOM 1321 C CA . ILE A 1 163 ? -35.245 21.053 22.336 1.00 63.25 163 ILE A CA 1
ATOM 1322 C C . ILE A 1 163 ? -33.918 20.901 23.096 1.00 63.25 163 ILE A C 1
ATOM 1324 O O . ILE A 1 163 ? -32.909 21.486 22.709 1.00 63.25 163 ILE A O 1
ATOM 1328 N N . SER A 1 164 ? -33.886 20.065 24.137 1.00 64.75 164 SER A N 1
ATOM 1329 C CA . SER A 1 164 ? -32.657 19.724 24.866 1.00 64.75 164 SER A CA 1
ATOM 1330 C C . SER A 1 164 ? -31.595 19.059 23.972 1.00 64.75 164 SER A C 1
ATOM 1332 O O . SER A 1 164 ? -30.398 19.239 24.195 1.00 64.75 164 SER A O 1
ATOM 1334 N N . ASP A 1 165 ? -32.004 18.364 22.907 1.00 60.88 165 ASP A N 1
ATOM 1335 C CA . ASP A 1 165 ? -31.082 17.762 21.942 1.00 60.88 165 ASP A CA 1
ATOM 1336 C C . ASP A 1 165 ? -30.572 18.773 20.903 1.00 60.88 165 ASP A C 1
ATOM 1338 O O . ASP A 1 165 ? -29.584 18.501 20.227 1.00 60.88 165 ASP A O 1
ATOM 1342 N N . ALA A 1 166 ? -31.175 19.965 20.796 1.00 57.56 166 ALA A N 1
ATOM 1343 C CA . ALA A 1 166 ? -30.699 21.040 19.920 1.00 57.56 166 ALA A CA 1
ATOM 1344 C C . ALA A 1 166 ? -29.297 21.525 20.313 1.00 57.56 166 ALA A C 1
ATOM 1346 O O . ALA A 1 166 ? -28.440 21.722 19.453 1.00 57.56 166 ALA A O 1
ATOM 1347 N N . VAL A 1 167 ? -29.062 21.668 21.622 1.00 57.69 167 VAL A N 1
ATOM 1348 C CA . VAL A 1 167 ? -27.759 22.053 22.183 1.00 57.69 167 VAL A CA 1
ATOM 1349 C C . VAL A 1 167 ? -26.729 20.967 21.878 1.00 57.69 167 VAL A C 1
ATOM 1351 O O . VAL A 1 167 ? -25.665 21.260 21.337 1.00 57.69 167 VAL A O 1
ATOM 1354 N N . LYS A 1 168 ? -27.106 19.693 22.065 1.00 60.41 168 LYS A N 1
ATOM 1355 C CA . LYS A 1 168 ? -26.260 18.549 21.700 1.00 60.41 168 LYS A CA 1
ATOM 1356 C C . LYS A 1 168 ? -25.946 18.518 20.208 1.00 60.41 168 LYS A C 1
ATOM 1358 O O . LYS A 1 168 ? -24.819 18.204 19.864 1.00 60.41 168 LYS A O 1
ATOM 1363 N N . LEU A 1 169 ? -26.887 18.848 19.316 1.00 55.22 169 LEU A N 1
ATOM 1364 C CA . LEU A 1 169 ? -26.669 18.899 17.859 1.00 55.22 169 LEU A CA 1
ATOM 1365 C C . LEU A 1 169 ? -25.676 19.998 17.439 1.00 55.22 169 LEU A C 1
ATOM 1367 O O . LEU A 1 169 ? -24.936 19.800 16.475 1.00 55.22 169 LEU A O 1
ATOM 1371 N N . TYR A 1 170 ? -25.658 21.132 18.145 1.00 51.47 170 TYR A N 1
ATOM 1372 C CA . TYR A 1 170 ? -24.722 22.230 17.890 1.00 51.47 170 TYR A CA 1
ATOM 1373 C C . TYR A 1 170 ? -23.314 21.905 18.413 1.00 51.47 170 TYR A C 1
ATOM 1375 O O . TYR A 1 170 ? -22.328 22.050 17.692 1.00 51.47 170 TYR A O 1
ATOM 1383 N N . GLU A 1 171 ? -23.215 21.394 19.642 1.00 55.84 171 GLU A N 1
ATOM 1384 C CA . GLU A 1 171 ? -21.935 21.111 20.311 1.00 55.84 171 GLU A CA 1
ATOM 1385 C C . GLU A 1 171 ? -21.178 19.917 19.712 1.00 55.84 171 GLU A C 1
ATOM 1387 O O . GLU A 1 171 ? -19.950 19.898 19.652 1.00 55.84 171 GLU A O 1
ATOM 1392 N N . SER A 1 172 ? -21.908 18.929 19.212 1.00 58.09 172 SER A N 1
ATOM 1393 C CA . SER A 1 172 ? -21.373 17.689 18.634 1.00 58.09 172 SER A CA 1
ATOM 1394 C C . SER A 1 172 ? -20.820 17.803 17.210 1.00 58.09 172 SER A C 1
ATOM 1396 O O . SER A 1 172 ? -20.304 16.815 16.686 1.00 58.09 172 SER A O 1
ATOM 1398 N N . ARG A 1 173 ? -20.932 18.976 16.565 1.00 55.53 173 ARG A N 1
ATOM 1399 C CA . ARG A 1 173 ? -20.458 19.231 15.188 1.00 55.53 173 ARG A CA 1
ATOM 1400 C C . ARG A 1 173 ? -20.842 18.113 14.200 1.00 55.53 173 ARG A C 1
ATOM 1402 O O . ARG A 1 173 ? -20.019 17.666 13.403 1.00 55.53 173 ARG A O 1
ATOM 1409 N N . TYR A 1 174 ? -22.086 17.626 14.247 1.00 58.69 174 TYR A N 1
ATOM 1410 C CA . TYR A 1 174 ? -22.489 16.454 13.453 1.00 58.69 174 TYR A CA 1
ATOM 1411 C C . TYR A 1 174 ? -22.473 16.669 11.939 1.00 58.69 174 TYR A C 1
ATOM 1413 O O . TYR A 1 174 ? -22.416 15.693 11.194 1.00 58.69 174 TYR A O 1
ATOM 1421 N N . LEU A 1 175 ? -22.538 17.913 11.469 1.00 56.03 175 LEU A N 1
ATOM 1422 C CA . LEU A 1 175 ? -22.546 18.234 10.049 1.00 56.03 175 LEU A CA 1
ATOM 1423 C C . LEU A 1 175 ? -21.110 18.478 9.579 1.00 56.03 175 LEU A C 1
ATOM 1425 O O . LEU A 1 175 ? -20.574 19.568 9.745 1.00 56.03 175 LEU A O 1
ATOM 1429 N N . LEU A 1 176 ? -20.487 17.453 8.999 1.00 60.75 176 LEU A N 1
ATOM 1430 C CA . LEU A 1 176 ? -19.129 17.586 8.468 1.00 60.75 176 LEU A CA 1
ATOM 1431 C C . LEU A 1 176 ? -19.141 18.377 7.161 1.00 60.75 176 LEU A C 1
ATOM 1433 O O . LEU A 1 176 ? -18.334 19.275 6.955 1.00 60.75 176 LEU A O 1
ATOM 1437 N N . ILE A 1 177 ? -20.056 18.011 6.262 1.00 61.75 177 ILE A N 1
ATOM 1438 C CA . ILE A 1 177 ? -20.193 18.623 4.942 1.00 61.75 177 ILE A CA 1
ATOM 1439 C C . ILE A 1 177 ? -21.677 18.663 4.600 1.00 61.75 177 ILE A C 1
ATOM 1441 O O . ILE A 1 177 ? -22.361 17.640 4.674 1.00 61.75 177 ILE A O 1
ATOM 1445 N N . LEU A 1 178 ? -22.158 19.823 4.171 1.00 67.88 178 LEU A N 1
ATOM 1446 C CA . LEU A 1 178 ? -23.474 19.996 3.572 1.00 67.88 178 LEU A CA 1
ATOM 1447 C C . LEU A 1 178 ? -23.284 20.652 2.214 1.00 67.88 178 LEU A C 1
ATOM 1449 O O . LEU A 1 178 ? -22.709 21.729 2.116 1.00 67.88 178 LEU A O 1
ATOM 1453 N N . ARG A 1 179 ? -23.741 19.975 1.165 1.00 66.88 179 ARG A N 1
ATOM 1454 C CA . ARG A 1 179 ? -23.787 20.526 -0.186 1.00 66.88 179 ARG A CA 1
ATOM 1455 C C . ARG A 1 179 ? -25.234 20.852 -0.502 1.00 66.88 179 ARG A C 1
ATOM 1457 O O . ARG A 1 179 ? -26.097 19.981 -0.380 1.00 66.88 179 ARG A O 1
ATOM 1464 N N . SER A 1 180 ? -25.487 22.092 -0.885 1.00 80.19 180 SER A N 1
ATOM 1465 C CA . SER A 1 180 ? -26.768 22.521 -1.424 1.00 80.19 180 SER A CA 1
ATOM 1466 C C . SER A 1 180 ? -26.639 22.724 -2.928 1.00 80.19 180 SER A C 1
ATOM 1468 O O . SER A 1 180 ? -25.595 23.136 -3.430 1.00 80.19 180 SER A O 1
ATOM 1470 N N . THR A 1 181 ? -27.698 22.407 -3.658 1.00 75.81 181 THR A N 1
ATOM 1471 C CA . THR A 1 181 ? -27.844 22.810 -5.053 1.00 75.81 181 THR A CA 1
ATOM 1472 C C . THR A 1 181 ? -29.272 23.276 -5.267 1.00 75.81 181 THR A C 1
ATOM 1474 O O . THR A 1 181 ? -30.216 22.654 -4.778 1.00 75.81 181 THR A O 1
ATOM 1477 N N . THR A 1 182 ? -29.425 24.413 -5.930 1.00 77.00 182 THR A N 1
ATOM 1478 C CA . THR A 1 182 ? -30.722 24.967 -6.295 1.00 77.00 182 THR A CA 1
ATOM 1479 C C . THR A 1 182 ? -30.960 24.691 -7.768 1.00 77.00 182 THR A C 1
ATOM 1481 O O . THR A 1 182 ? -30.142 25.047 -8.616 1.00 77.00 182 THR A O 1
ATOM 1484 N N . PHE A 1 183 ? -32.076 24.038 -8.075 1.00 79.88 183 PHE A N 1
ATOM 1485 C CA . PHE A 1 183 ? -32.505 23.810 -9.448 1.00 79.88 183 PHE A CA 1
ATOM 1486 C C . PHE A 1 183 ? -33.955 24.267 -9.594 1.00 79.88 183 PHE A C 1
ATOM 1488 O O . PHE A 1 183 ? -34.823 23.878 -8.813 1.00 79.88 183 PHE A O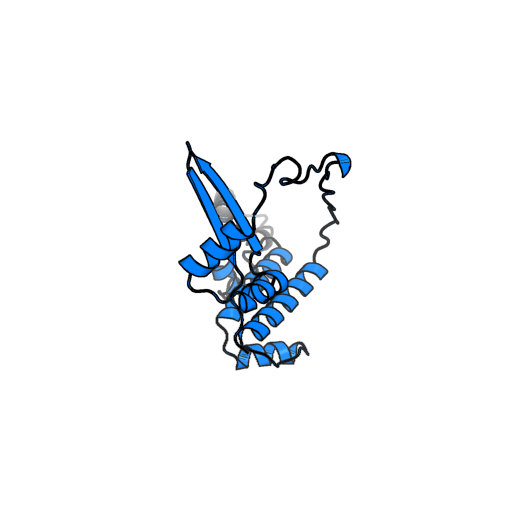 1
ATOM 1495 N N . ALA A 1 184 ? -34.196 25.137 -10.575 1.00 85.56 184 ALA A N 1
ATOM 1496 C CA . ALA A 1 184 ? -35.436 25.896 -10.732 1.00 85.56 184 ALA A CA 1
ATOM 1497 C C . ALA A 1 184 ? -35.796 26.721 -9.474 1.00 85.56 184 ALA A C 1
ATOM 1499 O O . ALA A 1 184 ? -35.190 27.765 -9.242 1.00 85.56 184 A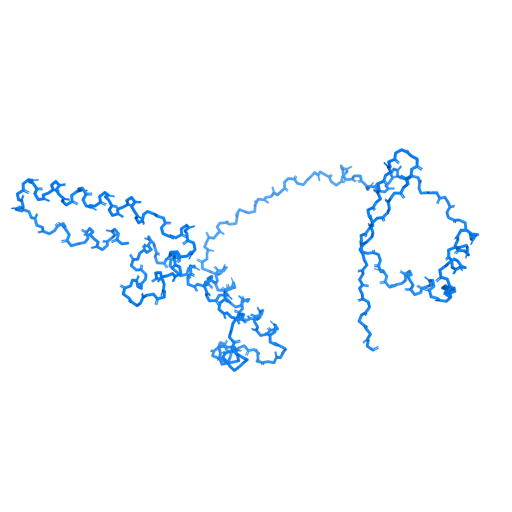LA A O 1
ATOM 1500 N N . GLN A 1 185 ? -36.765 26.266 -8.673 1.00 83.62 185 GLN A N 1
ATOM 1501 C CA . GLN A 1 185 ? -37.224 26.910 -7.430 1.00 83.62 185 GLN A CA 1
ATOM 1502 C C . GLN A 1 185 ? -37.074 26.004 -6.199 1.00 83.62 185 GLN A C 1
ATOM 1504 O O . GLN A 1 185 ? -37.531 26.350 -5.110 1.00 83.62 185 GLN A O 1
ATOM 1509 N N . GLU A 1 186 ? -36.432 24.846 -6.355 1.00 62.53 186 GLU A N 1
ATOM 1510 C CA . GLU A 1 186 ? -36.259 23.879 -5.279 1.00 62.53 186 GLU A CA 1
ATOM 1511 C C . GLU A 1 186 ? -34.794 23.778 -4.860 1.00 62.53 186 GLU A C 1
ATOM 1513 O O . GLU A 1 186 ? -33.871 23.787 -5.682 1.00 62.53 186 GLU A O 1
ATOM 1518 N N . THR A 1 187 ? -34.585 23.667 -3.550 1.00 80.69 187 THR A N 1
ATOM 1519 C CA . THR A 1 187 ? -33.257 23.523 -2.953 1.00 80.69 187 THR A CA 1
ATOM 1520 C C . THR A 1 187 ? -33.064 22.091 -2.493 1.00 80.69 187 THR A C 1
ATOM 1522 O O . THR A 1 187 ? -33.709 21.630 -1.549 1.00 80.69 187 THR A O 1
ATOM 1525 N N . TYR A 1 188 ? -32.118 21.404 -3.120 1.00 72.44 188 TYR A N 1
ATOM 1526 C CA . TYR A 1 188 ? -31.717 20.056 -2.758 1.00 72.44 188 TYR A CA 1
ATOM 1527 C C . TYR A 1 188 ? -30.527 20.124 -1.808 1.00 72.44 188 TYR A C 1
ATOM 1529 O O . TYR A 1 188 ? -29.520 20.777 -2.085 1.00 72.44 188 TYR A O 1
ATOM 1537 N N . LEU A 1 189 ? -30.640 19.435 -0.675 1.00 74.50 189 LEU A N 1
ATOM 1538 C CA . LEU A 1 189 ? -29.612 19.393 0.360 1.00 74.50 189 LEU A CA 1
ATOM 1539 C C . LEU A 1 189 ? -29.074 17.971 0.496 1.00 74.50 189 LEU A C 1
ATOM 1541 O O . LEU A 1 189 ? -29.830 17.030 0.731 1.00 74.50 189 LEU A O 1
ATOM 1545 N N . LYS A 1 190 ? -27.752 17.816 0.392 1.00 73.56 190 LYS A N 1
ATOM 1546 C CA . LYS A 1 190 ? -27.057 16.549 0.629 1.00 73.56 190 LYS A CA 1
ATOM 1547 C C . LYS A 1 190 ? -25.981 16.743 1.688 1.00 73.56 190 LYS A C 1
ATOM 1549 O O . LYS A 1 190 ? -24.974 17.408 1.455 1.00 73.56 190 LYS A O 1
ATOM 1554 N N . GLY A 1 191 ? -26.204 16.157 2.861 1.00 74.25 191 GLY A N 1
ATOM 1555 C CA . GLY A 1 191 ? -25.283 16.219 3.995 1.00 74.25 191 GLY A CA 1
ATOM 1556 C C . GLY A 1 191 ? -24.559 14.899 4.245 1.00 74.25 191 GLY A C 1
ATOM 1557 O O . GLY A 1 191 ? -25.111 13.825 4.004 1.00 74.25 191 GLY A O 1
ATOM 1558 N N . ARG A 1 192 ? -23.333 14.979 4.769 1.00 66.69 192 ARG A N 1
ATOM 1559 C CA . ARG A 1 192 ? -22.619 13.859 5.393 1.00 66.69 192 ARG A CA 1
ATOM 1560 C C . ARG A 1 192 ? -22.465 14.156 6.881 1.00 66.69 192 ARG A C 1
ATOM 1562 O O . ARG A 1 192 ? -21.926 15.201 7.246 1.00 66.69 192 ARG A O 1
ATOM 1569 N N . PHE A 1 193 ? -22.928 13.232 7.717 1.00 66.94 193 PHE A N 1
ATOM 1570 C CA . PHE A 1 193 ? -22.816 13.334 9.168 1.00 66.94 193 PHE A CA 1
ATOM 1571 C C . PHE A 1 193 ? -21.901 12.249 9.736 1.00 66.94 193 PHE A C 1
ATOM 1573 O O . PHE A 1 193 ? -21.734 11.189 9.129 1.00 66.94 193 PHE A O 1
ATOM 1580 N N . SER A 1 194 ? -21.290 12.529 10.887 1.00 58.69 194 SER A N 1
ATOM 1581 C CA . SER A 1 194 ? -20.503 11.537 11.625 1.00 58.69 194 SER A CA 1
ATOM 1582 C C . SER A 1 194 ? -21.430 10.683 12.501 1.00 58.69 194 SER A C 1
ATOM 1584 O O . SER A 1 194 ? -22.188 11.258 13.288 1.00 58.69 194 SER A O 1
ATOM 1586 N N . PRO A 1 195 ? -21.429 9.340 12.389 1.00 52.47 195 PRO A N 1
ATOM 1587 C CA . PRO A 1 195 ? -22.204 8.494 13.286 1.00 52.47 195 PRO A CA 1
ATOM 1588 C C . PRO A 1 195 ? -21.595 8.524 14.694 1.00 52.47 195 PRO A C 1
ATOM 1590 O O . PRO A 1 195 ? -20.392 8.345 14.874 1.00 52.47 195 PRO A O 1
ATOM 1593 N N . VAL A 1 196 ? -22.435 8.749 15.704 1.00 57.09 196 VAL A N 1
ATOM 1594 C CA . VAL A 1 196 ? -22.032 8.702 17.115 1.00 57.09 196 VAL A CA 1
ATOM 1595 C C . VAL A 1 196 ? -21.599 7.278 17.460 1.00 57.09 196 VAL A C 1
ATOM 1597 O O . VAL A 1 196 ? -22.409 6.354 17.372 1.00 57.09 196 VAL A O 1
ATOM 1600 N N . ASN A 1 197 ? -20.352 7.096 17.901 1.00 51.75 197 ASN A N 1
ATOM 1601 C CA . ASN A 1 197 ? -19.978 5.897 18.648 1.00 51.75 197 ASN A CA 1
ATOM 1602 C C . ASN A 1 197 ? -20.757 5.918 19.967 1.00 51.75 197 ASN A C 1
ATOM 1604 O O . ASN A 1 197 ? -20.499 6.763 20.822 1.00 51.75 197 ASN A O 1
ATOM 1608 N N . LYS A 1 198 ? -21.732 5.015 20.111 1.00 47.81 198 LYS A N 1
ATOM 1609 C CA . LYS A 1 198 ? -22.388 4.751 21.393 1.00 47.81 198 LYS A CA 1
ATOM 1610 C C . LYS A 1 198 ? -21.369 4.056 22.302 1.00 47.81 198 LYS A C 1
ATOM 1612 O O . LYS A 1 198 ? -21.133 2.861 22.137 1.00 47.81 198 LYS A O 1
ATOM 1617 N N . GLY A 1 199 ? -20.719 4.838 23.159 1.00 41.16 199 GLY A N 1
ATOM 1618 C CA . GLY A 1 199 ? -20.060 4.360 24.375 1.00 41.16 199 GLY A CA 1
ATOM 1619 C C . GLY A 1 199 ? -21.052 4.342 25.522 1.00 41.16 199 GLY A C 1
ATOM 1620 O O . GLY A 1 199 ? -21.932 5.234 25.525 1.00 41.16 199 GLY A O 1
#

Nearest PDB structures (foldseek):
  1zbh-assembly1_D  TM=7.286E-01  e=5.620E-01  Homo sapiens
  4l8r-assembly1_B  TM=8.704E-01  e=1.681E+00  Homo sapiens
  4qoz-assembly1_B  TM=8.138E-01  e=2.243E+00  Homo sapiens

Organism: Parnassius apollo (NCBI:txid110799)

Foldseek 3Di:
DLVVLVVPPPPDPDDDPVVVVVSVVVSVVCCVVLPPLLVDLVSLVVLCPDPVNPCVSDPDPLSNLVSVLVVVLVCLVVDDLVVLLVVCVVVVHDSDDDSVVSSVVVNVVSVVVVVVPDPPPPPPVVPCDPDPVPDDDPCNPPPDPPDDPVNVVVVCVVVVHDVVCVVVCVVVPQFPDWDWDDDDHDIDIDTDGDDDDDD